Protein AF-0000000080631690 (afdb_homodimer)

Structure (mmCIF, N/CA/C/O backbone):
data_AF-0000000080631690-model_v1
#
loop_
_entity.id
_entity.type
_entity.pdbx_description
1 polymer 'Phage protein'
#
loop_
_atom_site.group_PDB
_atom_site.id
_atom_site.type_symbol
_atom_site.label_atom_id
_atom_site.label_alt_id
_atom_site.label_comp_id
_atom_site.label_asym_id
_atom_site.label_entity_id
_atom_site.label_seq_id
_atom_site.pdbx_PDB_ins_code
_atom_site.Cartn_x
_atom_site.Cartn_y
_atom_site.Cartn_z
_atom_site.occupancy
_atom_site.B_iso_or_equiv
_atom_site.auth_seq_id
_atom_site.auth_comp_id
_atom_site.auth_asym_id
_atom_site.auth_atom_id
_atom_site.pdbx_PDB_model_num
ATOM 1 N N . MET A 1 1 ? -25.797 -16.453 -4.848 1 71.31 1 MET A N 1
ATOM 2 C CA . MET A 1 1 ? -24.359 -16.516 -4.621 1 71.31 1 MET A CA 1
ATOM 3 C C . MET A 1 1 ? -24.047 -16.812 -3.158 1 71.31 1 MET A C 1
ATOM 5 O O . MET A 1 1 ? -24.844 -16.5 -2.271 1 71.31 1 MET A O 1
ATOM 9 N N . GLY A 1 2 ? -23.312 -17.938 -2.793 1 89.31 2 GLY A N 1
ATOM 10 C CA . GLY A 1 2 ? -23.047 -18.328 -1.419 1 89.31 2 GLY A CA 1
ATOM 11 C C . GLY A 1 2 ? -22.156 -17.344 -0.681 1 89.31 2 GLY A C 1
ATOM 12 O O . GLY A 1 2 ? -21.609 -16.406 -1.284 1 89.31 2 GLY A O 1
ATOM 13 N N . LEU A 1 3 ? -22.266 -17.375 0.586 1 93.12 3 LEU A N 1
ATOM 14 C CA . LEU A 1 3 ? -21.516 -16.484 1.462 1 93.12 3 LEU A CA 1
ATOM 15 C C . LEU A 1 3 ? -20.047 -16.438 1.047 1 93.12 3 LEU A C 1
ATOM 17 O O . LEU A 1 3 ? -19.438 -15.367 1.029 1 93.12 3 LEU A O 1
ATOM 21 N N . LYS A 1 4 ? -19.578 -17.531 0.766 1 93.31 4 LYS A N 1
ATOM 22 C CA . LYS A 1 4 ? -18.188 -17.594 0.363 1 93.31 4 LYS A CA 1
ATOM 23 C C . LYS A 1 4 ? -17.938 -16.781 -0.899 1 93.31 4 LYS A C 1
ATOM 25 O O . LYS A 1 4 ? -16.938 -16.047 -0.982 1 93.31 4 LYS A O 1
ATOM 30 N N . GLU A 1 5 ? -18.766 -16.875 -1.895 1 93.94 5 GLU A N 1
ATOM 31 C CA . GLU A 1 5 ? -18.625 -16.109 -3.137 1 93.94 5 GLU A CA 1
ATOM 32 C C . GLU A 1 5 ? -18.781 -14.617 -2.887 1 93.94 5 GLU A C 1
ATOM 34 O O . GLU A 1 5 ? -18.109 -13.805 -3.535 1 93.94 5 GLU A O 1
ATOM 39 N N . ASP A 1 6 ? -19.578 -14.336 -2.029 1 95.81 6 ASP A N 1
ATOM 40 C CA . ASP A 1 6 ? -19.75 -12.93 -1.671 1 95.81 6 ASP A CA 1
ATOM 41 C C . ASP A 1 6 ? -18.484 -12.352 -1.059 1 95.81 6 ASP A C 1
ATOM 43 O O . ASP A 1 6 ? -18.062 -11.25 -1.408 1 95.81 6 ASP A O 1
ATOM 47 N N . LEU A 1 7 ? -17.891 -13.094 -0.174 1 96.12 7 LEU A N 1
ATOM 48 C CA . LEU A 1 7 ? -16.672 -12.648 0.489 1 96.12 7 LEU A CA 1
ATOM 49 C C . LEU A 1 7 ? -15.531 -12.508 -0.511 1 96.12 7 LEU A C 1
ATOM 51 O O . LEU A 1 7 ? -14.719 -11.586 -0.408 1 96.12 7 LEU A O 1
ATOM 55 N N . ARG A 1 8 ? -15.516 -13.305 -1.517 1 96.75 8 ARG A N 1
ATOM 56 C CA . ARG A 1 8 ? -14.438 -13.312 -2.5 1 96.75 8 ARG A CA 1
ATOM 57 C C . ARG A 1 8 ? -14.531 -12.109 -3.43 1 96.75 8 ARG A C 1
ATOM 59 O O . ARG A 1 8 ? -13.547 -11.734 -4.078 1 96.75 8 ARG A O 1
ATOM 66 N N . SER A 1 9 ? -15.688 -11.484 -3.465 1 96.44 9 SER A N 1
ATOM 67 C CA . SER A 1 9 ? -15.875 -10.344 -4.352 1 96.44 9 SER A CA 1
ATOM 68 C C . SER A 1 9 ? -15.445 -9.047 -3.684 1 96.44 9 SER A C 1
ATOM 70 O O . SER A 1 9 ? -15.328 -8.008 -4.344 1 96.44 9 SER A O 1
ATOM 72 N N . ILE A 1 10 ? -15.203 -9.07 -2.357 1 96.25 10 ILE A N 1
ATOM 73 C CA . ILE A 1 10 ? -14.969 -7.871 -1.566 1 96.25 10 ILE A CA 1
ATOM 74 C C . ILE A 1 10 ? -13.688 -7.18 -2.045 1 96.25 10 ILE A C 1
ATOM 76 O O . ILE A 1 10 ? -13.688 -5.973 -2.297 1 96.25 10 ILE A O 1
ATOM 80 N N . PRO A 1 11 ? -12.578 -7.898 -2.279 1 97.19 11 PRO A N 1
ATOM 81 C CA . PRO A 1 11 ? -11.375 -7.188 -2.713 1 97.19 11 PRO A CA 1
ATOM 82 C C . PRO A 1 11 ? -11.57 -6.461 -4.043 1 97.19 11 PRO A C 1
ATOM 84 O O . PRO A 1 11 ? -11.094 -5.332 -4.207 1 97.19 11 PRO A O 1
ATOM 87 N N . GLY A 1 12 ? -12.211 -7.07 -4.965 1 97.19 12 GLY A N 1
ATOM 88 C CA . GLY A 1 12 ? -12.477 -6.395 -6.223 1 97.19 12 GLY A CA 1
ATOM 89 C C . GLY A 1 12 ? -13.219 -5.078 -6.047 1 97.19 12 GLY A C 1
ATOM 90 O O . GLY A 1 12 ? -12.898 -4.09 -6.707 1 97.19 12 GLY A O 1
ATOM 91 N N . ARG A 1 13 ? -14.141 -5 -5.152 1 96.44 13 ARG A N 1
ATOM 92 C CA . ARG A 1 13 ? -14.906 -3.789 -4.891 1 96.44 13 ARG A CA 1
ATOM 93 C C . ARG A 1 13 ? -14.055 -2.738 -4.188 1 96.44 13 ARG A C 1
ATOM 95 O O . ARG A 1 13 ? -14.211 -1.54 -4.43 1 96.44 13 ARG A O 1
ATOM 102 N N . ILE A 1 14 ? -13.25 -3.244 -3.268 1 96.88 14 ILE A N 1
ATOM 103 C CA . ILE A 1 14 ? -12.328 -2.324 -2.615 1 96.88 14 ILE A CA 1
ATOM 104 C C . ILE A 1 14 ? -11.43 -1.666 -3.66 1 96.88 14 ILE A C 1
ATOM 106 O O . ILE A 1 14 ? -11.219 -0.451 -3.633 1 96.88 14 ILE A O 1
ATOM 110 N N . PHE A 1 15 ? -10.953 -2.412 -4.613 1 97.44 15 PHE A N 1
ATOM 111 C CA . PHE A 1 15 ? -10.078 -1.88 -5.645 1 97.44 15 PHE A CA 1
ATOM 112 C C . PHE A 1 15 ? -10.82 -0.901 -6.543 1 97.44 15 PHE A C 1
ATOM 114 O O . PHE A 1 15 ? -10.242 0.074 -7.027 1 97.44 15 PHE A O 1
ATOM 121 N N . ASP A 1 16 ? -12.117 -1.136 -6.785 1 96.62 16 ASP A N 1
ATOM 122 C CA . ASP A 1 16 ? -12.93 -0.167 -7.512 1 96.62 16 ASP A CA 1
ATOM 123 C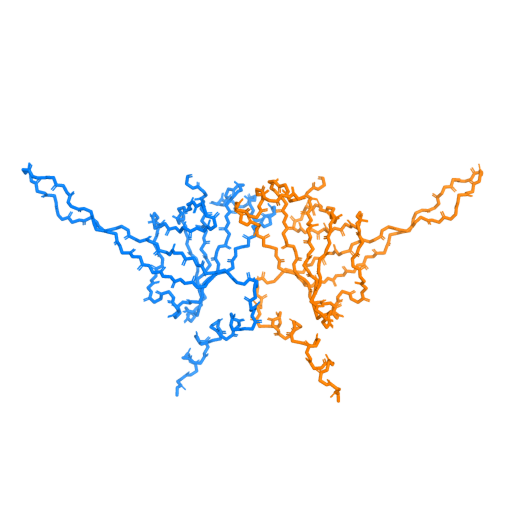 C . ASP A 1 16 ? -12.93 1.189 -6.809 1 96.62 16 ASP A C 1
ATOM 125 O O . ASP A 1 16 ? -12.961 2.232 -7.465 1 96.62 16 ASP A O 1
ATOM 129 N N . ALA A 1 17 ? -12.836 1.151 -5.543 1 94.94 17 ALA A N 1
ATOM 130 C CA . ALA A 1 17 ? -12.945 2.367 -4.738 1 94.94 17 ALA A CA 1
ATOM 131 C C . ALA A 1 17 ? -11.586 3.043 -4.582 1 94.94 17 ALA A C 1
ATOM 133 O O . ALA A 1 17 ? -11.508 4.254 -4.359 1 94.94 17 ALA A O 1
ATOM 134 N N . LEU A 1 18 ? -10.508 2.305 -4.672 1 93.75 18 LEU A N 1
ATOM 135 C CA . LEU A 1 18 ? -9.164 2.834 -4.453 1 93.75 18 LEU A CA 1
ATOM 136 C C . LEU A 1 18 ? -8.766 3.793 -5.57 1 93.75 18 LEU A C 1
ATOM 138 O O . LEU A 1 18 ? -7.918 4.66 -5.375 1 93.75 18 LEU A O 1
ATOM 142 N N . GLY A 1 19 ? -9.383 3.621 -6.691 1 88.25 19 GLY A N 1
ATOM 143 C CA . GLY A 1 19 ? -9.102 4.539 -7.785 1 88.25 19 GLY A CA 1
ATOM 144 C C . GLY A 1 19 ? -7.629 4.59 -8.156 1 88.25 19 GLY A C 1
ATOM 145 O O . GLY A 1 19 ? -7 3.553 -8.375 1 88.25 19 GLY A O 1
ATOM 146 N N . ASN A 1 20 ? -7.004 5.801 -8.07 1 87.44 20 ASN A N 1
ATOM 147 C CA . ASN A 1 20 ? -5.66 5.996 -8.609 1 87.44 20 ASN A CA 1
ATOM 148 C C . ASN A 1 20 ? -4.594 5.484 -7.645 1 87.44 20 ASN A C 1
ATOM 150 O O . ASN A 1 20 ? -3.4 5.523 -7.949 1 87.44 20 ASN A O 1
ATOM 154 N N . VAL A 1 21 ? -4.961 4.957 -6.523 1 92.5 21 VAL A N 1
ATOM 155 C CA . VAL A 1 21 ? -4.027 4.355 -5.578 1 92.5 21 VAL A CA 1
ATOM 156 C C . VAL A 1 21 ? -3.574 2.99 -6.094 1 92.5 21 VAL A C 1
ATOM 158 O O . VAL A 1 21 ? -2.406 2.621 -5.949 1 92.5 21 VAL A O 1
ATOM 161 N N . ALA A 1 22 ? -4.496 2.25 -6.668 1 96.62 22 ALA A N 1
ATOM 162 C CA . ALA A 1 22 ? -4.145 0.97 -7.273 1 96.62 22 ALA A CA 1
ATOM 163 C C . ALA A 1 22 ? -3.467 1.171 -8.625 1 96.62 22 ALA A C 1
ATOM 165 O O . ALA A 1 22 ? -3.822 2.082 -9.375 1 96.62 22 ALA A O 1
ATOM 166 N N . GLU A 1 23 ? -2.508 0.384 -8.93 1 97.56 23 GLU A N 1
ATOM 167 C CA . GLU A 1 23 ? -1.784 0.429 -10.195 1 97.56 23 GLU A CA 1
ATOM 168 C C . GLU A 1 23 ? -2.158 -0.751 -11.086 1 97.56 23 GLU A C 1
ATOM 170 O O . GLU A 1 23 ? -2.375 -1.861 -10.594 1 97.56 23 GLU A O 1
ATOM 175 N N . LYS A 1 24 ? -2.264 -0.483 -12.453 1 97.06 24 LYS A N 1
ATOM 176 C CA . LYS A 1 24 ? -2.334 -1.573 -13.422 1 97.06 24 LYS A CA 1
ATOM 177 C C . LYS A 1 24 ? -0.941 -2.088 -13.773 1 97.06 24 LYS A C 1
ATOM 179 O O . LYS A 1 24 ? -0.089 -1.324 -14.234 1 97.06 24 LYS A O 1
ATOM 184 N N . VAL A 1 25 ? -0.729 -3.443 -13.523 1 98.5 25 VAL A N 1
ATOM 185 C CA . VAL A 1 25 ? 0.597 -4.004 -13.766 1 98.5 25 VAL A CA 1
ATOM 186 C C . VAL A 1 25 ? 0.474 -5.301 -14.562 1 98.5 25 VAL A C 1
ATOM 188 O O . VAL A 1 25 ? -0.63 -5.816 -14.75 1 98.5 25 VAL A O 1
ATOM 191 N N . THR A 1 26 ? 1.583 -5.719 -15.055 1 98.75 26 THR A N 1
ATOM 192 C CA . THR A 1 26 ? 1.6 -6.977 -15.797 1 98.75 26 THR A CA 1
ATOM 193 C C . THR A 1 26 ? 2.184 -8.102 -14.938 1 98.75 26 THR A C 1
ATOM 195 O O . THR A 1 26 ? 3.311 -7.992 -14.453 1 98.75 26 THR A O 1
ATOM 198 N N . TYR A 1 27 ? 1.396 -9.094 -14.656 1 98.88 27 TYR A N 1
ATOM 199 C CA . TYR A 1 27 ? 1.844 -10.328 -14.016 1 98.88 27 TYR A CA 1
ATOM 200 C C . TYR A 1 27 ? 2.271 -11.359 -15.047 1 98.88 27 TYR A C 1
ATOM 202 O O . TYR A 1 27 ? 1.528 -11.648 -15.992 1 98.88 27 TYR A O 1
ATOM 210 N N . GLU A 1 28 ? 3.492 -11.961 -14.875 1 98.75 28 GLU A N 1
ATOM 211 C CA . GLU A 1 28 ? 4.043 -12.883 -15.867 1 98.75 28 GLU A CA 1
ATOM 212 C C . GLU A 1 28 ? 4.438 -14.211 -15.227 1 98.75 28 GLU A C 1
ATOM 214 O O . GLU A 1 28 ? 5.027 -14.227 -14.141 1 98.75 28 GLU A O 1
ATOM 219 N N . ARG A 1 29 ? 4.094 -15.352 -15.875 1 98.25 29 ARG A N 1
ATOM 220 C CA . ARG A 1 29 ? 4.52 -16.688 -15.484 1 98.25 29 ARG A CA 1
ATOM 221 C C . ARG A 1 29 ? 5.238 -17.391 -16.641 1 98.25 29 ARG A C 1
ATOM 223 O O . ARG A 1 29 ? 4.723 -17.453 -17.75 1 98.25 29 ARG A O 1
ATOM 230 N N . GLU A 1 30 ? 6.352 -17.828 -16.328 1 97.44 30 GLU A N 1
ATOM 231 C CA . GLU A 1 30 ? 7.09 -18.656 -17.266 1 97.44 30 GLU A CA 1
ATOM 232 C C . GLU A 1 30 ? 6.809 -20.141 -17.047 1 97.44 30 GLU A C 1
ATOM 234 O O . GLU A 1 30 ? 6.82 -20.609 -15.898 1 97.44 30 GLU A O 1
ATOM 239 N N . THR A 1 31 ? 6.52 -20.844 -18.109 1 96.5 31 THR A N 1
ATOM 240 C CA . THR A 1 31 ? 6.332 -22.297 -18.078 1 96.5 31 THR A CA 1
ATOM 241 C C . THR A 1 31 ? 7.316 -22.984 -19.016 1 96.5 31 THR A C 1
ATOM 243 O O . THR A 1 31 ? 7.449 -22.609 -20.172 1 96.5 31 THR A O 1
ATOM 246 N N . LYS A 1 32 ? 8.055 -23.938 -18.406 1 94.69 32 LYS A N 1
ATOM 247 C CA . LYS A 1 32 ? 9.047 -24.672 -19.172 1 94.69 32 LYS A CA 1
ATOM 248 C C . LYS A 1 32 ? 8.438 -25.953 -19.766 1 94.69 32 LYS A C 1
ATOM 250 O O . LYS A 1 32 ? 7.773 -26.703 -19.047 1 94.69 32 LYS A O 1
ATOM 255 N N . GLY A 1 33 ? 8.57 -26.078 -21 1 94.06 33 GLY A N 1
ATOM 256 C CA . GLY A 1 33 ? 8.172 -27.312 -21.672 1 94.06 33 GLY A CA 1
ATOM 257 C C . GLY A 1 33 ? 9.18 -28.438 -21.5 1 94.06 33 GLY A C 1
ATOM 258 O O . GLY A 1 33 ? 10.18 -28.281 -20.797 1 94.06 33 GLY A O 1
ATOM 259 N N . PRO A 1 34 ? 8.82 -29.531 -22.094 1 93.5 34 PRO A N 1
ATOM 260 C CA . PRO A 1 34 ? 9.75 -30.656 -22 1 93.5 34 PRO A CA 1
ATOM 261 C C . PRO A 1 34 ? 11.086 -30.391 -22.672 1 93.5 34 PRO A C 1
ATOM 263 O O . PRO A 1 34 ? 11.156 -29.594 -23.609 1 93.5 34 PRO A O 1
ATOM 266 N N . VAL A 1 35 ? 12.109 -30.969 -22.156 1 92.25 35 VAL A N 1
ATOM 267 C CA . VAL A 1 35 ? 13.445 -30.828 -22.719 1 92.25 35 VAL A CA 1
ATOM 268 C C . VAL A 1 35 ? 13.57 -31.688 -23.969 1 92.25 35 VAL A C 1
ATOM 270 O O . VAL A 1 35 ? 13.281 -32.875 -23.938 1 92.25 35 VAL A O 1
ATOM 273 N N . ASP A 1 36 ? 13.859 -31.016 -25.172 1 92.25 36 ASP A N 1
ATOM 274 C CA . ASP A 1 36 ? 14.219 -31.719 -26.406 1 92.25 36 ASP A CA 1
ATOM 275 C C . ASP A 1 36 ? 15.734 -31.859 -26.531 1 92.25 36 ASP A C 1
ATOM 277 O O . ASP A 1 36 ? 16.453 -30.859 -26.516 1 92.25 36 ASP A O 1
ATOM 281 N N . PRO A 1 37 ? 16.219 -33 -26.625 1 91.94 37 PRO A N 1
ATOM 282 C CA . PRO A 1 37 ? 17.672 -33.188 -26.641 1 91.94 37 PRO A CA 1
ATOM 283 C C . PRO A 1 37 ? 18.344 -32.5 -27.828 1 91.94 37 PRO A C 1
ATOM 285 O O . PRO A 1 37 ? 19.547 -32.25 -27.797 1 91.94 37 PRO A O 1
ATOM 288 N N . VAL A 1 38 ? 17.609 -32.188 -28.906 1 92.19 38 VAL A N 1
ATOM 289 C CA . VAL A 1 38 ? 18.156 -31.562 -30.109 1 92.19 38 VAL A CA 1
ATOM 290 C C . VAL A 1 38 ? 17.953 -30.047 -30.047 1 92.19 38 VAL A C 1
ATOM 292 O O . VAL A 1 38 ? 18.906 -29.281 -30.219 1 92.19 38 VAL A O 1
ATOM 295 N N . THR A 1 39 ? 16.734 -29.469 -29.75 1 91.5 39 THR A N 1
ATOM 296 C CA . THR A 1 39 ? 16.375 -28.062 -29.891 1 91.5 39 THR A CA 1
ATOM 297 C C . THR A 1 39 ? 16.422 -27.359 -28.547 1 91.5 39 THR A C 1
ATOM 299 O O . THR A 1 39 ? 16.375 -26.125 -28.484 1 91.5 39 THR A O 1
ATOM 302 N N . GLY A 1 40 ? 16.578 -28.141 -27.469 1 91.62 40 GLY A N 1
ATOM 303 C CA . GLY A 1 40 ? 16.562 -27.562 -26.141 1 91.62 40 GLY A CA 1
ATOM 304 C C . GLY A 1 40 ? 15.18 -27.484 -25.531 1 91.62 40 GLY A C 1
ATOM 305 O O . GLY A 1 40 ? 14.32 -28.312 -25.812 1 91.62 40 GLY A O 1
ATOM 306 N N . GLN A 1 41 ? 15.047 -26.625 -24.516 1 92.69 41 GLN A N 1
ATOM 307 C CA . GLN A 1 41 ? 13.797 -26.484 -23.766 1 92.69 41 GLN A CA 1
ATOM 308 C C . GLN A 1 41 ? 13.031 -25.234 -24.203 1 92.69 41 GLN A C 1
ATOM 310 O O . GLN A 1 41 ? 13.609 -24.156 -24.312 1 92.69 41 GLN A O 1
ATOM 315 N N . THR A 1 42 ? 11.828 -25.438 -24.562 1 93.25 42 THR A N 1
ATOM 316 C CA . THR A 1 42 ? 10.977 -24.312 -24.906 1 93.25 42 THR A CA 1
ATOM 317 C C . THR A 1 42 ? 10.43 -23.641 -23.641 1 93.25 42 THR A C 1
ATOM 319 O O . THR A 1 42 ? 10.094 -24.328 -22.672 1 93.25 42 THR A O 1
ATOM 322 N N . VAL A 1 43 ? 10.5 -22.328 -23.562 1 94.06 43 VAL A N 1
ATOM 323 C CA . VAL A 1 43 ? 9.914 -21.562 -22.469 1 94.06 43 VAL A CA 1
ATOM 324 C C . VAL A 1 43 ? 8.766 -20.703 -23 1 94.06 43 VAL A C 1
ATOM 326 O O . VAL A 1 43 ? 8.93 -19.984 -23.984 1 94.06 43 VAL A O 1
ATOM 329 N N . THR A 1 44 ? 7.609 -20.891 -22.438 1 96.12 44 THR A N 1
ATOM 330 C CA . THR A 1 44 ? 6.465 -20.047 -22.75 1 96.12 44 THR A CA 1
ATOM 331 C C . THR A 1 44 ? 6.184 -19.047 -21.625 1 96.12 44 THR A C 1
ATOM 333 O O . THR A 1 44 ? 6.254 -19.406 -20.453 1 96.12 44 THR A O 1
ATOM 336 N N . VAL A 1 45 ? 5.914 -17.781 -21.938 1 96.56 45 VAL A N 1
ATOM 337 C CA . VAL A 1 45 ? 5.57 -16.75 -20.969 1 96.56 45 VAL A CA 1
ATOM 338 C C . VAL A 1 45 ? 4.098 -16.375 -21.109 1 96.56 45 VAL A C 1
ATOM 340 O O . VAL A 1 45 ? 3.646 -16 -22.188 1 96.56 45 VAL A O 1
ATOM 343 N N . THR A 1 46 ? 3.344 -16.656 -20.078 1 97 46 THR A N 1
ATOM 344 C CA . THR A 1 46 ? 1.973 -16.156 -20.016 1 97 46 THR A CA 1
ATOM 345 C C . THR A 1 46 ? 1.902 -14.859 -19.219 1 97 46 THR A C 1
ATOM 347 O O . THR A 1 46 ? 2.559 -14.727 -18.172 1 97 46 THR A O 1
ATOM 350 N N . SER A 1 47 ? 1.192 -13.836 -19.75 1 97.81 47 SER A N 1
ATOM 351 C CA . SER A 1 47 ? 1.087 -12.531 -19.094 1 97.81 47 SER A CA 1
ATOM 352 C C . SER A 1 47 ? -0.369 -12.156 -18.859 1 97.81 47 SER A C 1
ATOM 354 O O . SER A 1 47 ? -1.262 -12.594 -19.578 1 97.81 47 SER A O 1
ATOM 356 N N . LYS A 1 48 ? -0.569 -11.461 -17.781 1 98 48 LYS A N 1
ATOM 357 C CA . LYS A 1 48 ? -1.885 -10.945 -17.422 1 98 48 LYS A CA 1
ATOM 358 C C . LYS A 1 48 ? -1.774 -9.562 -16.781 1 98 48 LYS A C 1
ATOM 360 O O . LYS A 1 48 ? -0.929 -9.336 -15.906 1 98 48 LYS A O 1
ATOM 365 N N . GLN A 1 49 ? -2.65 -8.586 -17.281 1 98.5 49 GLN A N 1
ATOM 366 C CA . GLN A 1 49 ? -2.76 -7.301 -16.594 1 98.5 49 GLN A CA 1
ATOM 367 C C . GLN A 1 49 ? -3.668 -7.398 -15.375 1 98.5 49 GLN A C 1
ATOM 369 O O . GLN A 1 49 ? -4.754 -7.98 -15.445 1 98.5 49 GLN A O 1
ATOM 374 N N . VAL A 1 50 ? -3.283 -6.906 -14.258 1 98.44 50 VAL A N 1
ATOM 375 C CA . VAL A 1 50 ? -4.055 -6.957 -13.023 1 98.44 50 VAL A CA 1
ATOM 376 C C . VAL A 1 50 ? -3.871 -5.656 -12.242 1 98.44 50 VAL A C 1
ATOM 378 O O . VAL A 1 50 ? -2.834 -4.996 -12.359 1 98.44 50 VAL A O 1
ATOM 381 N N . ARG A 1 51 ? -4.875 -5.184 -11.5 1 98.62 51 ARG A N 1
ATOM 382 C CA . ARG A 1 51 ? -4.711 -4.09 -10.547 1 98.62 51 ARG A CA 1
ATOM 383 C C . ARG A 1 51 ? -4.051 -4.578 -9.258 1 98.62 51 ARG A C 1
ATOM 385 O O . ARG A 1 51 ? -4.348 -5.676 -8.781 1 98.62 51 ARG A O 1
ATOM 392 N N . ALA A 1 52 ? -3.172 -3.785 -8.703 1 98.69 52 ALA A N 1
ATOM 393 C CA . ALA A 1 52 ? -2.465 -4.121 -7.469 1 98.69 52 ALA A CA 1
ATOM 394 C C . ALA A 1 52 ? -2.113 -2.867 -6.68 1 98.69 52 ALA A C 1
ATOM 396 O O . ALA A 1 52 ? -2 -1.778 -7.25 1 98.69 52 ALA A O 1
ATOM 397 N N . VAL A 1 53 ? -2.021 -2.98 -5.398 1 98.38 53 VAL A N 1
ATOM 398 C CA . VAL A 1 53 ? -1.351 -1.983 -4.57 1 98.38 53 VAL A CA 1
ATOM 399 C C . VAL A 1 53 ? -0.021 -2.541 -4.066 1 98.38 53 VAL A C 1
ATOM 401 O O . VAL A 1 53 ? 0.109 -3.748 -3.844 1 98.38 53 VAL A O 1
ATOM 404 N N . PHE A 1 54 ? 0.943 -1.68 -3.99 1 98.5 54 PHE A N 1
ATOM 405 C CA . PHE A 1 54 ? 2.291 -2.061 -3.584 1 98.5 54 PHE A CA 1
ATOM 406 C C . PHE A 1 54 ? 2.658 -1.412 -2.256 1 98.5 54 PHE A C 1
ATOM 408 O O . PHE A 1 54 ? 2.953 -0.216 -2.203 1 98.5 54 PHE A O 1
ATOM 415 N N . LEU A 1 55 ? 2.67 -2.242 -1.201 1 98.31 55 LEU A N 1
ATOM 416 C CA . LEU A 1 55 ? 2.861 -1.778 0.168 1 98.31 55 LEU A CA 1
ATOM 417 C C . LEU A 1 55 ? 4.289 -2.047 0.639 1 98.31 55 LEU A C 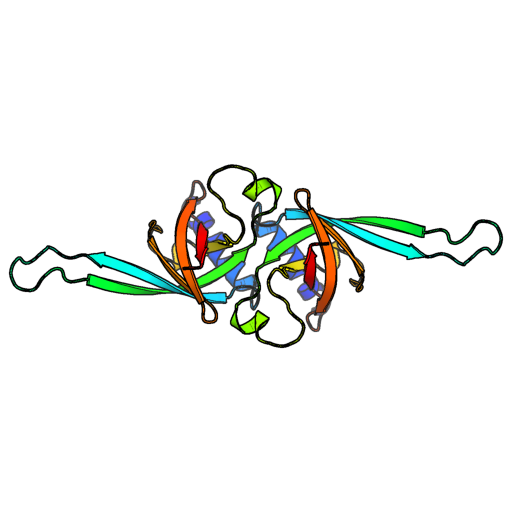1
ATOM 419 O O . LEU A 1 55 ? 4.91 -3.027 0.223 1 98.31 55 LEU A O 1
ATOM 423 N N . THR A 1 56 ? 4.758 -1.205 1.505 1 97.19 56 THR A N 1
ATOM 424 C CA . THR A 1 56 ? 6.023 -1.511 2.168 1 97.19 56 THR A CA 1
ATOM 425 C C . THR A 1 56 ? 5.793 -2.41 3.379 1 97.19 56 THR A C 1
ATOM 427 O O . THR A 1 56 ? 4.75 -2.332 4.027 1 97.19 56 THR A O 1
ATOM 430 N N . PHE A 1 57 ? 6.707 -3.256 3.672 1 95.25 57 PHE A N 1
ATOM 431 C CA . PHE A 1 57 ? 6.75 -3.924 4.969 1 95.25 57 PHE A CA 1
ATOM 432 C C . PHE A 1 57 ? 7.301 -2.99 6.039 1 95.25 57 PHE A C 1
ATOM 434 O O . PHE A 1 57 ? 8.242 -2.23 5.785 1 95.25 57 PHE A O 1
ATOM 441 N N . SER A 1 58 ? 6.695 -3.1 7.195 1 92.06 58 SER A N 1
ATOM 442 C CA . SER A 1 58 ? 7.246 -2.322 8.305 1 92.06 58 SER A CA 1
ATOM 443 C C . SER A 1 58 ? 8.617 -2.84 8.711 1 92.06 58 SER A C 1
ATOM 445 O O . SER A 1 58 ? 8.977 -3.982 8.406 1 92.06 58 SER A O 1
ATOM 447 N N . GLU A 1 59 ? 9.312 -2.016 9.383 1 90.19 59 GLU A N 1
ATOM 448 C CA . GLU A 1 59 ? 10.617 -2.447 9.859 1 90.19 59 GLU A CA 1
ATOM 449 C C . GLU A 1 59 ? 10.5 -3.678 10.758 1 90.19 59 GLU A C 1
ATOM 451 O O . GLU A 1 59 ? 11.352 -4.57 10.719 1 90.19 59 GLU A O 1
ATOM 456 N N . GLN A 1 60 ? 9.539 -3.705 11.562 1 88.94 60 GLN A N 1
ATOM 457 C CA . GLN A 1 60 ? 9.305 -4.836 12.453 1 88.94 60 GLN A CA 1
ATOM 458 C C . GLN A 1 60 ? 9.078 -6.121 11.664 1 88.94 60 GLN A C 1
ATOM 460 O O . GLN A 1 60 ? 9.562 -7.188 12.055 1 88.94 60 GLN A O 1
ATOM 465 N N . ARG A 1 61 ? 8.32 -5.977 10.57 1 87.44 61 ARG A N 1
ATOM 466 C CA . ARG A 1 61 ? 8.055 -7.145 9.742 1 87.44 61 ARG A CA 1
ATOM 467 C C . ARG A 1 61 ? 9.312 -7.59 9 1 87.44 61 ARG A C 1
ATOM 469 O O . ARG A 1 61 ? 9.523 -8.789 8.781 1 87.44 61 ARG A O 1
ATOM 476 N N . VAL A 1 62 ? 10.117 -6.656 8.516 1 89.38 62 VAL A N 1
ATOM 477 C CA . VAL A 1 62 ? 11.352 -6.969 7.812 1 89.38 62 VAL A CA 1
ATOM 478 C C . VAL A 1 62 ? 12.312 -7.707 8.742 1 89.38 62 VAL A C 1
ATOM 480 O O . VAL A 1 62 ? 13.07 -8.57 8.305 1 89.38 62 VAL A O 1
ATOM 483 N N . ALA A 1 63 ? 12.227 -7.41 10.023 1 83.69 63 ALA A N 1
ATOM 484 C CA . ALA A 1 63 ? 13.133 -8 11.008 1 83.69 63 ALA A CA 1
ATOM 485 C C . ALA A 1 63 ? 12.797 -9.477 11.242 1 83.69 63 ALA A C 1
ATOM 487 O O . ALA A 1 63 ? 13.617 -10.227 11.773 1 83.69 63 ALA A O 1
ATOM 488 N N . VAL A 1 64 ? 11.633 -9.719 10.734 1 71.12 64 VAL A N 1
ATOM 489 C CA . VAL A 1 64 ? 11.172 -11.07 11.062 1 71.12 64 VAL A CA 1
ATOM 490 C C . VAL A 1 64 ? 11.242 -11.953 9.82 1 71.12 64 VAL A C 1
ATOM 492 O O . VAL A 1 64 ? 10.656 -11.625 8.781 1 71.12 64 VAL A O 1
ATOM 495 N N . GLY A 1 65 ? 12.383 -12.883 9.797 1 74.94 65 GLY A N 1
ATOM 496 C CA . GLY A 1 65 ? 12.219 -14.047 8.938 1 74.94 65 GLY A CA 1
ATOM 497 C C . GLY A 1 65 ? 12.773 -13.844 7.543 1 74.94 65 GLY A C 1
ATOM 498 O O . GLY A 1 65 ? 13.906 -13.398 7.379 1 74.94 65 GLY A O 1
ATOM 499 N N . ASP A 1 66 ? 11.68 -14.109 6.391 1 89.88 66 ASP A N 1
ATOM 500 C CA . ASP A 1 66 ? 12.039 -14.289 4.984 1 89.88 66 ASP A CA 1
ATOM 501 C C . ASP A 1 66 ? 11.758 -13.023 4.18 1 89.88 66 ASP A C 1
ATOM 503 O O . ASP A 1 66 ? 11.742 -13.055 2.949 1 89.88 66 ASP A O 1
ATOM 507 N N . ILE A 1 67 ? 11.453 -11.93 4.844 1 94.94 67 ILE A N 1
ATOM 508 C CA . ILE A 1 67 ? 11.289 -10.633 4.191 1 94.94 67 ILE A CA 1
ATOM 509 C C . ILE A 1 67 ? 12.602 -9.844 4.262 1 94.94 67 ILE A C 1
ATOM 511 O O . ILE A 1 67 ? 13.211 -9.742 5.332 1 94.94 67 ILE A O 1
ATOM 515 N N . LYS A 1 68 ? 13.086 -9.367 3.158 1 93.31 68 LYS A N 1
ATOM 516 C CA . LYS A 1 68 ? 14.32 -8.578 3.09 1 93.31 68 LYS A CA 1
ATOM 517 C C . LYS A 1 68 ? 14.023 -7.102 2.859 1 93.31 68 LYS A C 1
ATOM 519 O O . LYS A 1 68 ? 12.977 -6.754 2.303 1 93.31 68 LYS A O 1
ATOM 524 N N . ALA A 1 69 ? 14.984 -6.25 3.309 1 91.19 69 ALA A N 1
ATOM 525 C CA . ALA A 1 69 ? 14.867 -4.824 3.01 1 91.19 69 ALA A CA 1
ATOM 526 C C . ALA A 1 69 ? 14.664 -4.594 1.514 1 91.19 69 ALA A C 1
ATOM 528 O O . ALA A 1 69 ? 15.414 -5.125 0.692 1 91.19 69 ALA A O 1
ATOM 529 N N . GLY A 1 70 ? 13.742 -3.873 1.112 1 93 70 GLY A N 1
ATOM 530 C CA . GLY A 1 70 ? 13.469 -3.576 -0.284 1 93 70 GLY A CA 1
ATOM 531 C C . GLY A 1 70 ? 12.352 -4.426 -0.866 1 93 70 GLY A C 1
ATOM 532 O O . GLY A 1 70 ? 11.82 -4.117 -1.938 1 93 70 GLY A O 1
ATOM 533 N N . ASP A 1 71 ? 12.016 -5.605 -0.152 1 96.88 71 ASP A N 1
ATOM 534 C CA . ASP A 1 71 ? 10.852 -6.367 -0.588 1 96.88 71 ASP A CA 1
ATOM 535 C C . ASP A 1 71 ? 9.586 -5.523 -0.508 1 96.88 71 ASP A C 1
ATOM 537 O O . ASP A 1 71 ? 9.469 -4.645 0.349 1 96.88 71 ASP A O 1
ATOM 541 N N . ILE A 1 72 ? 8.703 -5.828 -1.436 1 97.5 72 ILE A N 1
ATOM 542 C CA . ILE A 1 72 ? 7.426 -5.125 -1.528 1 97.5 72 ILE A CA 1
ATOM 543 C C . ILE A 1 72 ? 6.281 -6.121 -1.363 1 97.5 72 ILE A C 1
ATOM 545 O O . ILE A 1 72 ? 6.355 -7.25 -1.851 1 97.5 72 ILE A O 1
ATOM 549 N N . ARG A 1 73 ? 5.273 -5.734 -0.603 1 97.94 73 ARG A N 1
ATOM 550 C CA . ARG A 1 73 ? 4.035 -6.508 -0.515 1 97.94 73 ARG A CA 1
ATOM 551 C C . ARG A 1 73 ? 3.031 -6.051 -1.566 1 97.94 73 ARG A C 1
ATOM 553 O O . ARG A 1 73 ? 2.455 -4.965 -1.452 1 97.94 73 ARG A O 1
ATOM 560 N N . MET A 1 74 ? 2.883 -6.84 -2.539 1 98.69 74 MET A N 1
ATOM 561 C CA . MET A 1 74 ? 1.88 -6.617 -3.576 1 98.69 74 MET A CA 1
ATOM 562 C C . MET A 1 74 ? 0.558 -7.281 -3.205 1 98.69 74 MET A C 1
ATOM 564 O O . MET A 1 74 ? 0.517 -8.484 -2.93 1 98.69 74 MET A O 1
ATOM 568 N N . VAL A 1 75 ? -0.5 -6.543 -3.174 1 98.69 75 VAL A N 1
ATOM 569 C CA . VAL A 1 75 ? -1.818 -7.086 -2.867 1 98.69 75 VAL A CA 1
ATOM 570 C C . VAL A 1 75 ? -2.693 -7.055 -4.117 1 98.69 75 VAL A C 1
ATOM 572 O O . VAL A 1 75 ? -2.789 -6.023 -4.789 1 98.69 75 VAL A O 1
ATOM 575 N N . VAL A 1 76 ? -3.318 -8.156 -4.465 1 98.69 76 VAL A N 1
ATOM 576 C CA . VAL A 1 76 ? -4.137 -8.297 -5.664 1 98.69 76 VAL A CA 1
ATOM 577 C C . VAL A 1 76 ? -5.43 -9.031 -5.328 1 98.69 76 VAL A C 1
ATOM 579 O O . VAL A 1 76 ? -5.422 -9.984 -4.539 1 98.69 76 VAL A O 1
ATOM 582 N N . PRO A 1 77 ? -6.594 -8.562 -5.902 1 98.31 77 PRO A N 1
ATOM 583 C CA . PRO A 1 77 ? -7.777 -9.422 -5.805 1 98.31 77 PRO A CA 1
ATOM 584 C C . PRO A 1 77 ? -7.582 -10.773 -6.484 1 98.31 77 PRO A C 1
ATOM 586 O O . PRO A 1 77 ? -7.223 -10.828 -7.664 1 98.31 77 PRO A O 1
ATOM 589 N N . ALA A 1 78 ? -7.871 -11.836 -5.719 1 98.5 78 ALA A N 1
ATOM 590 C CA . ALA A 1 78 ? -7.629 -13.18 -6.238 1 98.5 78 ALA A CA 1
ATOM 591 C C . ALA A 1 78 ? -8.453 -13.438 -7.496 1 98.5 78 ALA A C 1
ATOM 593 O O . ALA A 1 78 ? -7.969 -14.047 -8.453 1 98.5 78 ALA A O 1
ATOM 594 N N . GLY A 1 79 ? -9.688 -12.93 -7.492 1 97.44 79 GLY A N 1
ATOM 595 C CA . GLY A 1 79 ? -10.555 -13.109 -8.641 1 97.44 79 GLY A CA 1
ATOM 596 C C . GLY A 1 79 ? -10.039 -12.43 -9.898 1 97.44 79 GLY A C 1
ATOM 597 O O . GLY A 1 79 ? -10.305 -12.891 -11.016 1 97.44 79 GLY A O 1
ATOM 598 N N . GLU A 1 80 ? -9.367 -11.344 -9.789 1 97.81 80 GLU A N 1
ATOM 599 C CA . GLU A 1 80 ? -8.812 -10.633 -10.93 1 97.81 80 GLU A CA 1
ATOM 600 C C . GLU A 1 80 ? -7.578 -11.352 -11.477 1 97.81 80 GLU A C 1
ATOM 602 O O . GLU A 1 80 ? -7.402 -11.453 -12.695 1 97.81 80 GLU A O 1
ATOM 607 N N . LEU A 1 81 ? -6.715 -11.805 -10.609 1 98.31 81 LEU A N 1
ATOM 608 C CA . LEU A 1 81 ? -5.547 -12.555 -11.07 1 98.31 81 LEU A CA 1
ATOM 609 C C . LEU A 1 81 ? -5.961 -13.875 -11.703 1 98.31 81 LEU A C 1
ATOM 611 O O . LEU A 1 81 ? -5.457 -14.25 -12.758 1 98.31 81 LEU A O 1
ATOM 615 N N . GLY A 1 82 ? -6.871 -14.648 -11.023 1 97.75 82 GLY A N 1
ATOM 616 C CA . GLY A 1 82 ? -7.5 -15.812 -11.625 1 97.75 82 GLY A CA 1
ATOM 617 C C . GLY A 1 82 ? -6.676 -17.078 -11.469 1 97.75 82 GLY A C 1
ATOM 618 O O . GLY A 1 82 ? -7.078 -18.141 -11.945 1 97.75 82 GLY A O 1
ATOM 619 N N . PHE A 1 83 ? -5.531 -17.078 -10.945 1 97.69 83 PHE A N 1
ATOM 620 C CA . PHE A 1 83 ? -4.699 -18.219 -10.609 1 97.69 83 PHE A CA 1
ATOM 621 C C . PHE A 1 83 ? -3.828 -17.922 -9.391 1 97.69 83 PHE A C 1
ATOM 623 O O . PHE A 1 83 ? -3.637 -16.766 -9.031 1 97.69 83 PHE A O 1
ATOM 630 N N . GLN A 1 84 ? -3.303 -19 -8.68 1 98.25 84 GLN A N 1
ATOM 631 C CA . GLN A 1 84 ? -2.439 -18.797 -7.516 1 98.25 84 GLN A CA 1
ATOM 632 C C . GLN A 1 84 ? -1.05 -18.328 -7.938 1 98.25 84 GLN A C 1
ATOM 634 O O . GLN A 1 84 ? -0.464 -18.875 -8.875 1 98.25 84 GLN A O 1
ATOM 639 N N . PRO A 1 85 ? -0.51 -17.328 -7.273 1 98.81 85 PRO A N 1
ATOM 640 C CA . PRO A 1 85 ? 0.882 -16.953 -7.531 1 98.81 85 PRO A CA 1
ATOM 641 C C . PRO A 1 85 ? 1.856 -18.094 -7.289 1 98.81 85 PRO A C 1
ATOM 643 O O . PRO A 1 85 ? 1.534 -19.047 -6.562 1 98.81 85 PRO A O 1
ATOM 646 N N . GLN A 1 86 ? 2.971 -18.047 -7.953 1 98.44 86 GLN A N 1
ATOM 647 C CA . GLN A 1 86 ? 4.055 -19.016 -7.742 1 98.44 86 GLN A CA 1
ATOM 648 C C . GLN A 1 86 ? 5.391 -18.297 -7.566 1 98.44 86 GLN A C 1
ATOM 650 O O . GLN A 1 86 ? 5.664 -17.297 -8.242 1 98.44 86 GLN A O 1
ATOM 655 N N . ALA A 1 87 ? 6.191 -18.891 -6.68 1 98.19 87 ALA A N 1
ATOM 656 C CA . ALA A 1 87 ? 7.555 -18.391 -6.602 1 98.19 87 ALA A CA 1
ATOM 657 C C . ALA A 1 87 ? 8.211 -18.359 -7.98 1 98.19 87 ALA A C 1
ATOM 659 O O . ALA A 1 87 ? 8.023 -19.281 -8.781 1 98.19 87 ALA A O 1
ATOM 660 N N . GLN A 1 88 ? 8.867 -17.281 -8.273 1 98.25 88 GLN A N 1
ATOM 661 C CA . GLN A 1 88 ? 9.648 -17.078 -9.492 1 98.25 88 GLN A CA 1
ATOM 662 C C . GLN A 1 88 ? 8.766 -16.531 -10.617 1 98.25 88 GLN A C 1
ATOM 664 O O . GLN A 1 88 ? 9.266 -16.219 -11.703 1 98.25 88 GLN A O 1
ATOM 669 N N . ASP A 1 89 ? 7.41 -16.375 -10.367 1 98.69 89 ASP A N 1
ATOM 670 C CA . ASP A 1 89 ? 6.672 -15.492 -11.266 1 98.69 89 ASP A CA 1
ATOM 671 C C . ASP A 1 89 ? 7.289 -14.094 -11.297 1 98.69 89 ASP A C 1
ATOM 673 O O . ASP A 1 89 ? 8.125 -13.766 -10.453 1 98.69 89 ASP A O 1
ATOM 677 N N . ASN A 1 90 ? 6.867 -13.289 -12.297 1 98.69 90 ASN A N 1
ATOM 678 C CA . ASN A 1 90 ? 7.391 -11.938 -12.414 1 98.69 90 ASN A CA 1
ATOM 679 C C . ASN A 1 90 ? 6.266 -10.906 -12.492 1 98.69 90 ASN A C 1
ATOM 681 O O . ASN A 1 90 ? 5.184 -11.203 -13 1 98.69 90 ASN A O 1
ATOM 685 N N . VAL A 1 91 ? 6.547 -9.719 -11.945 1 98.81 91 VAL A N 1
ATOM 686 C CA . VAL A 1 91 ? 5.656 -8.57 -12.047 1 98.81 91 VAL A CA 1
ATOM 687 C C . VAL A 1 91 ? 6.395 -7.398 -12.688 1 98.81 91 VAL A C 1
ATOM 689 O O . VAL A 1 91 ? 7.469 -7.004 -12.227 1 98.81 91 VAL A O 1
ATOM 692 N N . VAL A 1 92 ? 5.852 -6.879 -13.742 1 98.25 92 VAL A N 1
ATOM 693 C CA . VAL A 1 92 ? 6.379 -5.684 -14.383 1 98.25 92 VAL A CA 1
ATOM 694 C C . VAL A 1 92 ? 5.562 -4.465 -13.961 1 98.25 92 VAL A C 1
ATOM 696 O O . VAL A 1 92 ? 4.359 -4.395 -14.227 1 98.25 92 VAL A O 1
ATOM 699 N N . ARG A 1 93 ? 6.16 -3.516 -13.211 1 97.31 93 ARG A N 1
ATOM 700 C CA . ARG A 1 93 ? 5.551 -2.322 -12.633 1 97.31 93 ARG A CA 1
ATOM 701 C C . ARG A 1 93 ? 6.355 -1.074 -12.977 1 97.31 93 ARG A C 1
ATOM 703 O O . ARG A 1 93 ? 7.504 -0.927 -12.547 1 97.31 93 ARG A O 1
ATOM 710 N N . GLY A 1 94 ? 5.746 0.034 -13.617 1 89.06 94 GLY A N 1
ATOM 711 C CA . GLY A 1 94 ? 6.352 1.349 -13.742 1 89.06 94 GLY A CA 1
ATOM 712 C C . GLY A 1 94 ? 7.801 1.297 -14.188 1 89.06 94 GLY A C 1
ATOM 713 O O . GLY A 1 94 ? 8.664 1.947 -13.594 1 89.06 94 GLY A O 1
ATOM 714 N N . GLY A 1 95 ? 8.188 0.337 -15.016 1 85.25 95 GLY A N 1
ATOM 715 C CA . GLY A 1 95 ? 9.531 0.264 -15.57 1 85.25 95 GLY A CA 1
ATOM 716 C C . GLY A 1 95 ? 10.422 -0.724 -14.844 1 85.25 95 GLY A C 1
ATOM 717 O O . GLY A 1 95 ? 11.594 -0.896 -15.203 1 85.25 95 GLY A O 1
ATOM 718 N N . GLY A 1 96 ? 9.961 -1.206 -13.805 1 94.31 96 GLY A N 1
ATOM 719 C CA . GLY A 1 96 ? 10.719 -2.184 -13.047 1 94.31 96 GLY A CA 1
ATOM 720 C C . GLY A 1 96 ? 10.164 -3.59 -13.156 1 94.31 96 GLY A C 1
ATOM 721 O O . GLY A 1 96 ? 9.023 -3.781 -13.586 1 94.31 96 GLY A O 1
ATOM 722 N N . ARG A 1 97 ? 11.047 -4.492 -12.844 1 97.75 97 ARG A N 1
ATOM 723 C CA . ARG A 1 97 ? 10.672 -5.898 -12.789 1 97.75 97 ARG A CA 1
ATOM 724 C C . ARG A 1 97 ? 10.93 -6.48 -11.398 1 97.75 97 ARG A C 1
ATOM 726 O O . ARG A 1 97 ? 11.984 -6.234 -10.805 1 97.75 97 ARG A O 1
ATOM 733 N N . TYR A 1 98 ? 9.977 -7.266 -10.93 1 98.56 98 TYR A N 1
ATOM 734 C CA . TYR A 1 98 ? 10.031 -7.863 -9.602 1 98.56 98 TYR A CA 1
ATOM 735 C C . TYR A 1 98 ? 9.734 -9.352 -9.656 1 98.56 98 TYR A C 1
ATOM 737 O O . TYR A 1 98 ? 8.859 -9.789 -10.414 1 98.56 98 TYR A O 1
ATOM 745 N N . THR A 1 99 ? 10.445 -10.109 -8.859 1 98.69 99 THR A N 1
ATOM 746 C CA . THR A 1 99 ? 10.242 -11.547 -8.781 1 98.69 99 THR A CA 1
ATOM 747 C C . THR A 1 99 ? 9.398 -11.906 -7.559 1 98.69 99 THR A C 1
ATOM 749 O O . THR A 1 99 ? 9.602 -11.359 -6.477 1 98.69 99 THR A O 1
ATOM 752 N N . VAL A 1 100 ? 8.438 -12.773 -7.77 1 98.81 100 VAL A N 1
ATOM 753 C CA . VAL A 1 100 ? 7.621 -13.273 -6.668 1 98.81 100 VAL A CA 1
ATOM 754 C C . VAL A 1 100 ? 8.453 -14.195 -5.781 1 98.81 100 VAL A C 1
ATOM 756 O O . VAL A 1 100 ? 9.086 -15.133 -6.27 1 98.81 100 VAL A O 1
ATOM 759 N N . ILE A 1 101 ? 8.453 -13.906 -4.523 1 98.19 101 ILE A N 1
ATOM 760 C CA . ILE A 1 101 ? 9.195 -14.711 -3.553 1 98.19 101 ILE A CA 1
ATOM 761 C C . ILE A 1 101 ? 8.242 -15.68 -2.857 1 98.19 101 ILE A C 1
ATOM 763 O O . ILE A 1 101 ? 8.516 -16.875 -2.779 1 98.19 101 ILE A O 1
ATOM 767 N N . ALA A 1 102 ? 7.172 -15.234 -2.324 1 97.31 102 ALA A N 1
ATOM 768 C CA . ALA A 1 102 ? 6.164 -15.984 -1.582 1 97.31 102 ALA A CA 1
ATOM 769 C C . ALA A 1 102 ? 4.809 -15.281 -1.629 1 97.31 102 ALA A C 1
ATOM 771 O O . ALA A 1 102 ? 4.711 -14.141 -2.08 1 97.31 102 ALA A O 1
ATOM 772 N N . TYR A 1 103 ? 3.744 -15.961 -1.29 1 98.19 103 TYR A N 1
ATOM 773 C CA . TYR A 1 103 ? 2.439 -15.32 -1.167 1 98.19 103 TYR A CA 1
ATOM 774 C C . TYR A 1 103 ? 1.647 -15.922 -0.009 1 98.19 103 TYR A C 1
ATOM 776 O O . TYR A 1 103 ? 1.931 -17.031 0.436 1 98.19 103 TYR A O 1
ATOM 784 N N . GLU A 1 104 ? 0.81 -15.156 0.562 1 96.75 104 GLU A N 1
ATOM 785 C CA . GLU A 1 104 ? -0.203 -15.586 1.521 1 96.75 104 GLU A CA 1
ATOM 786 C C . GLU A 1 104 ? -1.605 -15.211 1.045 1 96.75 104 GLU A C 1
ATOM 788 O O . GLU A 1 104 ? -1.766 -14.352 0.183 1 96.75 104 GLU A O 1
ATOM 793 N N . THR A 1 105 ? -2.568 -16 1.502 1 97.75 105 THR A N 1
ATOM 794 C CA . THR A 1 105 ? -3.961 -15.703 1.187 1 97.75 105 THR A CA 1
ATOM 795 C C . THR A 1 105 ? -4.84 -15.859 2.422 1 97.75 105 THR A C 1
ATOM 797 O O . THR A 1 105 ? -4.387 -16.359 3.457 1 97.75 105 THR A O 1
ATOM 800 N N . ASP A 1 106 ? -6.012 -15.266 2.398 1 96.56 106 ASP A N 1
ATOM 801 C CA . ASP A 1 106 ? -7 -15.422 3.461 1 96.56 106 ASP A CA 1
ATOM 802 C C . ASP A 1 106 ? -7.766 -16.734 3.309 1 96.56 106 ASP A C 1
ATOM 804 O O . ASP A 1 106 ? -7.688 -17.391 2.268 1 96.56 106 ASP A O 1
ATOM 808 N N . PRO A 1 107 ? -8.445 -17.172 4.309 1 96.62 107 PRO A N 1
ATOM 809 C CA . PRO A 1 107 ? -9.094 -18.484 4.316 1 96.62 107 PRO A CA 1
ATOM 810 C C . PRO A 1 107 ? -10.062 -18.672 3.152 1 96.62 107 PRO A C 1
ATOM 812 O O . PRO A 1 107 ? -10.273 -19.797 2.693 1 96.62 107 PRO A O 1
ATOM 815 N N . VAL A 1 108 ? -10.664 -17.594 2.668 1 96.81 108 VAL A N 1
ATOM 816 C CA . VAL A 1 108 ? -11.648 -17.75 1.602 1 96.81 108 VAL A CA 1
ATOM 817 C C . VAL A 1 108 ? -11 -17.469 0.251 1 96.81 108 VAL A C 1
ATOM 819 O O . VAL A 1 108 ? -11.672 -17.484 -0.784 1 96.81 108 VAL A O 1
ATOM 822 N N . GLN A 1 109 ? -9.695 -17.109 0.223 1 97.44 109 GLN A N 1
ATOM 823 C CA . GLN A 1 109 ? -8.898 -16.844 -0.971 1 97.44 109 GLN A CA 1
ATOM 824 C C . GLN A 1 109 ? -9.469 -15.672 -1.756 1 97.44 109 GLN A C 1
ATOM 826 O O . GLN A 1 109 ? -9.617 -15.742 -2.977 1 97.44 109 GLN A O 1
ATOM 831 N N . ALA A 1 110 ? -9.805 -14.633 -1.018 1 97.62 110 ALA A N 1
ATOM 832 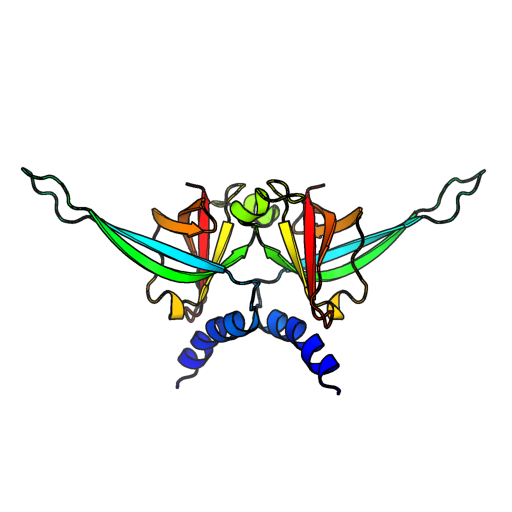C CA . ALA A 1 110 ? -10.367 -13.438 -1.637 1 97.62 110 ALA A CA 1
ATOM 833 C C . ALA A 1 110 ? -9.266 -12.562 -2.227 1 97.62 110 ALA A C 1
ATOM 835 O O . ALA A 1 110 ? -9.477 -11.883 -3.238 1 97.62 110 ALA A O 1
ATOM 836 N N . HIS A 1 111 ? -8.125 -12.484 -1.674 1 98.31 111 HIS A N 1
ATOM 837 C CA . HIS A 1 111 ? -6.996 -11.719 -2.184 1 98.31 111 HIS A CA 1
ATOM 838 C C . HIS A 1 111 ? -5.68 -12.453 -1.96 1 98.31 111 HIS A C 1
ATOM 840 O O . HIS A 1 111 ? -5.625 -13.406 -1.182 1 98.31 111 HIS A O 1
ATOM 846 N N . TYR A 1 112 ? -4.652 -12.094 -2.674 1 98.62 112 TYR A N 1
ATOM 847 C CA . TYR A 1 112 ? -3.289 -12.555 -2.438 1 98.62 112 TYR A CA 1
ATOM 848 C C . TYR A 1 112 ? -2.412 -11.414 -1.927 1 98.62 112 TYR A C 1
ATOM 850 O O . TYR A 1 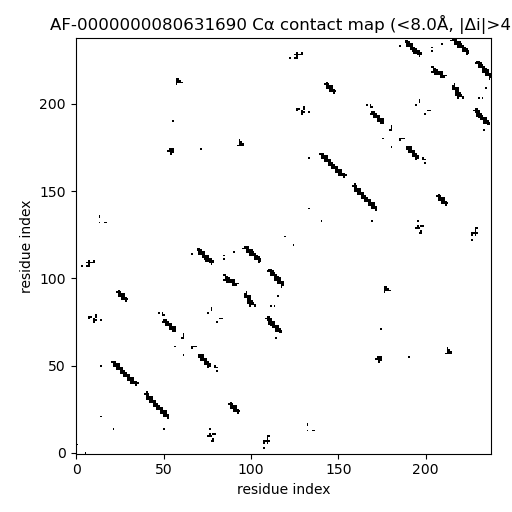112 ? -2.488 -10.289 -2.428 1 98.62 112 TYR A O 1
ATOM 858 N N . SER A 1 113 ? -1.689 -11.68 -0.847 1 97.94 113 SER A N 1
ATOM 859 C CA . SER A 1 113 ? -0.556 -10.867 -0.405 1 97.94 113 SER A CA 1
ATOM 860 C C . SER A 1 113 ? 0.767 -11.477 -0.86 1 97.94 113 SER A C 1
ATOM 862 O O . SER A 1 113 ? 1.163 -12.547 -0.382 1 97.94 113 SER A O 1
ATOM 864 N N . ILE A 1 114 ? 1.38 -10.805 -1.788 1 98.62 114 ILE A N 1
ATOM 865 C CA . ILE A 1 114 ? 2.514 -11.398 -2.488 1 98.62 114 ILE A CA 1
ATOM 866 C C . ILE A 1 114 ? 3.789 -10.625 -2.152 1 98.62 114 ILE A C 1
ATOM 868 O O . ILE A 1 114 ? 3.832 -9.398 -2.281 1 98.62 114 ILE A O 1
ATOM 872 N N . GLN A 1 115 ? 4.734 -11.328 -1.66 1 98.12 115 GLN A N 1
ATOM 873 C CA . GLN A 1 115 ? 6.059 -10.75 -1.464 1 98.12 115 GLN A CA 1
ATOM 874 C C . GLN A 1 115 ? 6.848 -10.727 -2.77 1 98.12 115 GLN A C 1
ATOM 876 O O . GLN A 1 115 ? 7.121 -11.781 -3.355 1 98.12 115 GLN A O 1
ATOM 881 N N . VAL A 1 116 ? 7.16 -9.523 -3.229 1 98.5 116 VAL A N 1
ATOM 882 C CA . VAL A 1 116 ? 7.93 -9.414 -4.465 1 98.5 116 VAL A CA 1
ATOM 883 C C . VAL A 1 116 ? 9.234 -8.672 -4.191 1 98.5 116 VAL A C 1
ATOM 885 O O . VAL A 1 116 ? 9.312 -7.848 -3.279 1 98.5 116 VAL A O 1
ATOM 888 N N . ARG A 1 117 ? 10.227 -9.07 -4.98 1 97.75 117 ARG A N 1
ATOM 889 C CA . ARG A 1 117 ? 11.57 -8.516 -4.844 1 97.75 117 ARG A CA 1
ATOM 890 C C . ARG A 1 117 ? 12.102 -8.031 -6.188 1 97.75 117 ARG A C 1
ATOM 892 O O . ARG A 1 117 ? 11.961 -8.719 -7.203 1 97.75 117 ARG A O 1
ATOM 899 N N . LYS A 1 118 ? 12.695 -6.82 -6.172 1 96.38 118 LYS A N 1
ATOM 900 C CA . LYS A 1 118 ? 13.242 -6.285 -7.418 1 96.38 118 LYS A CA 1
ATOM 901 C C . LYS A 1 118 ? 14.266 -7.234 -8.023 1 96.38 118 LYS A C 1
ATOM 903 O O . LYS A 1 118 ? 15.133 -7.754 -7.32 1 96.38 118 LYS A O 1
ATOM 908 N N . SER A 1 119 ? 13.977 -7.477 -9.266 1 93.81 119 SER A N 1
ATOM 909 C CA . SER A 1 119 ? 14.828 -8.414 -9.992 1 93.81 119 SER A CA 1
ATOM 910 C C . SER A 1 119 ? 16.172 -7.77 -10.367 1 93.81 119 SER A C 1
ATOM 912 O O . SER A 1 119 ? 16.234 -6.562 -10.594 1 93.81 119 SER A O 1
ATOM 914 N N . MET B 1 1 ? -26.812 15.297 4.289 1 71.81 1 MET B N 1
ATOM 915 C CA . MET B 1 1 ? -25.375 15.453 4.062 1 71.81 1 MET B CA 1
ATOM 916 C C . MET B 1 1 ? -25.094 15.781 2.6 1 71.81 1 MET B C 1
ATOM 918 O O . MET B 1 1 ? -25.859 15.398 1.712 1 71.81 1 MET B O 1
ATOM 922 N N . GLY B 1 2 ? -24.438 16.938 2.221 1 89.56 2 GLY B N 1
ATOM 923 C CA . GLY B 1 2 ? -24.203 17.328 0.845 1 89.56 2 GLY B CA 1
ATOM 924 C C . GLY B 1 2 ? -23.25 16.406 0.11 1 89.56 2 GLY B C 1
ATOM 925 O O . GLY B 1 2 ? -22.641 15.523 0.718 1 89.56 2 GLY B O 1
ATOM 926 N N . LEU B 1 3 ? -23.359 16.438 -1.154 1 93.19 3 LEU B N 1
ATOM 927 C CA . LEU B 1 3 ? -22.547 15.594 -2.027 1 93.19 3 LEU B CA 1
ATOM 928 C C . LEU B 1 3 ? -21.078 15.633 -1.612 1 93.19 3 LEU B C 1
ATOM 930 O O . LEU B 1 3 ? -20.406 14.602 -1.588 1 93.19 3 LEU B O 1
ATOM 934 N N . LYS B 1 4 ? -20.672 16.734 -1.339 1 93.5 4 LYS B N 1
ATOM 935 C CA . LYS B 1 4 ? -19.281 16.891 -0.939 1 93.5 4 LYS B CA 1
ATOM 936 C C . LYS B 1 4 ? -18.984 16.109 0.33 1 93.5 4 LYS B C 1
ATOM 938 O O . LYS B 1 4 ? -17.953 15.438 0.419 1 93.5 4 LYS B O 1
ATOM 943 N N . GLU B 1 5 ? -19.812 16.172 1.333 1 94.12 5 GLU B N 1
ATOM 944 C CA . GLU B 1 5 ? -19.641 15.43 2.58 1 94.12 5 GLU B CA 1
ATOM 945 C C . GLU B 1 5 ? -19.703 13.922 2.344 1 94.12 5 GLU B C 1
ATOM 947 O O . GLU B 1 5 ? -18.984 13.156 2.998 1 94.12 5 GLU B O 1
ATOM 952 N N . ASP B 1 6 ? -20.484 13.578 1.489 1 95.94 6 ASP B N 1
ATOM 953 C CA . ASP B 1 6 ? -20.578 12.164 1.141 1 95.94 6 ASP B CA 1
ATOM 954 C C . ASP B 1 6 ? -19.266 11.664 0.528 1 95.94 6 ASP B C 1
ATOM 956 O O . ASP B 1 6 ? -18.781 10.594 0.883 1 95.94 6 ASP B O 1
ATOM 960 N N . LEU B 1 7 ? -18.719 12.438 -0.362 1 96.25 7 LEU B N 1
ATOM 961 C CA . LEU B 1 7 ? -17.484 12.055 -1.022 1 96.25 7 LEU B CA 1
ATOM 962 C C . LEU B 1 7 ? -16.328 11.992 -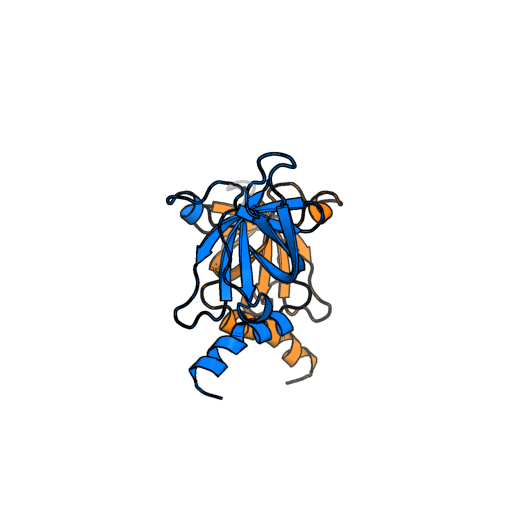0.023 1 96.25 7 LEU B C 1
ATOM 964 O O . LEU B 1 7 ? -15.461 11.125 -0.121 1 96.25 7 LEU B O 1
ATOM 968 N N . ARG B 1 8 ? -16.359 12.797 0.97 1 96.88 8 ARG B N 1
ATOM 969 C CA . ARG B 1 8 ? -15.289 12.883 1.951 1 96.88 8 ARG B CA 1
ATOM 970 C C . ARG B 1 8 ? -15.312 11.68 2.891 1 96.88 8 ARG B C 1
ATOM 972 O O . ARG B 1 8 ? -14.305 11.375 3.539 1 96.88 8 ARG B O 1
ATOM 979 N N . SER B 1 9 ? -16.422 10.984 2.928 1 96.5 9 SER B N 1
ATOM 980 C CA . SER B 1 9 ? -16.547 9.844 3.82 1 96.5 9 SER B CA 1
ATOM 981 C C . SER B 1 9 ? -16.031 8.57 3.156 1 96.5 9 SER B C 1
ATOM 983 O O . SER B 1 9 ? -15.836 7.547 3.822 1 96.5 9 SER B O 1
ATOM 985 N N . ILE B 1 10 ? -15.781 8.602 1.837 1 96.38 10 ILE B N 1
ATOM 986 C CA . ILE B 1 10 ? -15.469 7.414 1.052 1 96.38 10 ILE B CA 1
ATOM 987 C C . ILE B 1 10 ? -14.156 6.809 1.534 1 96.38 10 ILE B C 1
ATOM 989 O O . ILE B 1 10 ? -14.078 5.605 1.792 1 96.38 10 ILE B O 1
ATOM 993 N N . PRO B 1 11 ? -13.094 7.594 1.768 1 97.25 11 PRO B N 1
ATOM 994 C CA . PRO B 1 11 ? -11.844 6.961 2.203 1 97.25 11 PRO B CA 1
ATOM 995 C C . PRO B 1 11 ? -11.992 6.227 3.535 1 97.25 11 PRO B C 1
ATOM 997 O O . PRO B 1 11 ? -11.453 5.129 3.703 1 97.25 11 PRO B O 1
ATOM 1000 N N . GLY B 1 12 ? -12.688 6.801 4.449 1 97.19 12 GLY B N 1
ATOM 1001 C CA . GLY B 1 12 ? -12.914 6.113 5.711 1 97.19 12 GLY B CA 1
ATOM 1002 C C . GLY B 1 12 ? -13.57 4.754 5.535 1 97.19 12 GLY B C 1
ATOM 1003 O O . GLY B 1 12 ? -13.18 3.785 6.195 1 97.19 12 GLY B O 1
ATOM 1004 N N . ARG B 1 13 ? -14.469 4.621 4.637 1 96.38 13 ARG B N 1
ATOM 1005 C CA . ARG B 1 13 ? -15.164 3.365 4.375 1 96.38 13 ARG B CA 1
ATOM 1006 C C . ARG B 1 13 ? -14.242 2.367 3.68 1 96.38 13 ARG B C 1
ATOM 1008 O O . ARG B 1 13 ? -14.328 1.162 3.926 1 96.38 13 ARG B O 1
ATOM 1015 N N . ILE B 1 14 ? -13.469 2.916 2.764 1 96.88 14 ILE B N 1
ATOM 1016 C CA . ILE B 1 14 ? -12.484 2.051 2.115 1 96.88 14 ILE B CA 1
ATOM 1017 C C . ILE B 1 14 ? -11.547 1.454 3.166 1 96.88 14 ILE B C 1
ATOM 1019 O O . ILE B 1 14 ? -11.266 0.253 3.145 1 96.88 14 ILE B O 1
ATOM 1023 N N . PHE B 1 15 ? -11.125 2.23 4.109 1 97.44 15 PHE B N 1
ATOM 1024 C CA . PHE B 1 15 ? -10.211 1.756 5.145 1 97.44 15 PHE B CA 1
ATOM 1025 C C . PHE B 1 15 ? -10.898 0.732 6.039 1 97.44 15 PHE B C 1
ATOM 1027 O O . PHE B 1 15 ? -10.258 -0.204 6.523 1 97.44 15 PHE B O 1
ATOM 1034 N N . ASP B 1 16 ? -12.211 0.889 6.281 1 96.56 16 ASP B N 1
ATOM 1035 C CA . ASP B 1 16 ? -12.961 -0.128 7.004 1 96.56 16 ASP B CA 1
ATOM 1036 C C . ASP B 1 16 ? -12.875 -1.482 6.309 1 96.56 16 ASP B C 1
ATOM 1038 O O . ASP B 1 16 ? -12.844 -2.525 6.965 1 96.56 16 ASP B O 1
ATOM 1042 N N . ALA B 1 17 ? -12.773 -1.446 5.039 1 94.88 17 ALA B N 1
ATOM 1043 C CA . ALA B 1 17 ? -12.805 -2.668 4.238 1 94.88 17 ALA B CA 1
ATOM 1044 C C . ALA B 1 17 ? -11.406 -3.256 4.086 1 94.88 17 ALA B C 1
ATOM 1046 O O . ALA B 1 17 ? -11.25 -4.461 3.861 1 94.88 17 ALA B O 1
ATOM 1047 N N . LEU B 1 18 ? -10.375 -2.457 4.184 1 93.19 18 LEU B N 1
ATOM 1048 C CA . LEU B 1 18 ? -9.008 -2.9 3.965 1 93.19 18 LEU B CA 1
ATOM 1049 C C . LEU B 1 18 ? -8.547 -3.83 5.082 1 93.19 18 LEU B C 1
ATOM 1051 O O . LEU B 1 18 ? -7.641 -4.645 4.891 1 93.19 18 LEU B O 1
ATOM 1055 N N . GLY B 1 19 ? -9.188 -3.697 6.203 1 87.62 19 GLY B N 1
ATOM 1056 C CA . GLY B 1 19 ? -8.844 -4.598 7.293 1 87.62 19 GLY B CA 1
ATOM 1057 C C . GLY B 1 19 ? -7.375 -4.547 7.672 1 87.62 19 GLY B C 1
ATOM 1058 O O . GLY B 1 19 ? -6.824 -3.471 7.898 1 87.62 19 GLY B O 1
ATOM 1059 N N . ASN B 1 20 ? -6.66 -5.707 7.602 1 86.75 20 ASN B N 1
ATOM 1060 C CA . ASN B 1 20 ? -5.312 -5.805 8.148 1 86.75 20 ASN B CA 1
ATOM 1061 C C . ASN B 1 20 ? -4.273 -5.227 7.188 1 86.75 20 ASN B C 1
ATOM 1063 O O . ASN B 1 20 ? -3.084 -5.191 7.5 1 86.75 20 ASN B O 1
ATOM 1067 N N . VAL B 1 21 ? -4.672 -4.719 6.062 1 92.19 21 VAL B N 1
ATOM 1068 C CA . VAL B 1 21 ? -3.77 -4.062 5.117 1 92.19 21 VAL B CA 1
ATOM 1069 C C . VAL B 1 21 ? -3.408 -2.672 5.629 1 92.19 21 VAL B C 1
ATOM 1071 O O . VAL B 1 21 ? -2.266 -2.229 5.488 1 92.19 21 VAL B O 1
ATOM 1074 N N . ALA B 1 22 ? -4.371 -1.995 6.195 1 96.5 22 ALA B N 1
ATOM 1075 C CA . ALA B 1 22 ? -4.102 -0.693 6.797 1 96.5 22 ALA B CA 1
ATOM 1076 C C . ALA B 1 22 ? -3.416 -0.848 8.148 1 96.5 22 ALA B C 1
ATOM 1078 O O . ALA B 1 22 ? -3.713 -1.78 8.906 1 96.5 22 ALA B O 1
ATOM 1079 N N . GLU B 1 23 ? -2.521 0.006 8.445 1 97.5 23 GLU B N 1
ATOM 1080 C CA . GLU B 1 23 ? -1.8 0.01 9.719 1 97.5 23 GLU B CA 1
ATOM 1081 C C . GLU B 1 23 ? -2.246 1.169 10.602 1 97.5 23 GLU B C 1
ATOM 1083 O O . GLU B 1 23 ? -2.527 2.262 10.109 1 97.5 23 GLU B O 1
ATOM 1088 N N . LYS B 1 24 ? -2.338 0.905 11.969 1 97 24 LYS B N 1
ATOM 1089 C CA . LYS B 1 24 ? -2.482 1.991 12.938 1 97 24 LYS B CA 1
ATOM 1090 C C . LYS B 1 24 ? -1.126 2.596 13.289 1 97 24 LYS B C 1
ATOM 1092 O O . LYS B 1 24 ? -0.226 1.89 13.75 1 97 24 LYS B O 1
ATOM 1097 N N . VAL B 1 25 ? -1.002 3.949 13.039 1 98.5 25 VAL B N 1
ATOM 1098 C CA . VAL B 1 25 ? 0.286 4.594 13.281 1 98.5 25 VAL B CA 1
ATOM 1099 C C . VAL B 1 25 ? 0.078 5.883 14.078 1 98.5 25 VAL B C 1
ATOM 1101 O O . VAL B 1 25 ? -1.057 6.328 14.266 1 98.5 25 VAL B O 1
ATOM 1104 N N . THR B 1 26 ? 1.155 6.379 14.57 1 98.69 26 THR B N 1
ATOM 1105 C CA . THR B 1 26 ? 1.091 7.637 15.305 1 98.69 26 THR B CA 1
ATOM 1106 C C . THR B 1 26 ? 1.604 8.789 14.445 1 98.69 26 THR B C 1
ATOM 1108 O O . THR B 1 26 ? 2.738 8.758 13.961 1 98.69 26 THR B O 1
ATOM 1111 N N . TYR B 1 27 ? 0.76 9.719 14.164 1 98.88 27 TYR B N 1
ATOM 1112 C CA . TYR B 1 27 ? 1.128 10.977 13.516 1 98.88 27 TYR B CA 1
ATOM 1113 C C . TYR B 1 27 ? 1.488 12.039 14.547 1 98.88 27 TYR B C 1
ATOM 1115 O O . TYR B 1 27 ? 0.727 12.281 15.484 1 98.88 27 TYR B O 1
ATOM 1123 N N . GLU B 1 28 ? 2.664 12.719 14.375 1 98.75 28 GLU B N 1
ATOM 1124 C CA . GLU B 1 28 ? 3.156 13.68 15.367 1 98.75 28 GLU B CA 1
ATOM 1125 C C . GLU B 1 28 ? 3.463 15.023 14.719 1 98.75 28 GLU B C 1
ATOM 1127 O O . GLU B 1 28 ? 4.051 15.086 13.641 1 98.75 28 GLU B O 1
ATOM 1132 N N . ARG B 1 29 ? 3.035 16.141 15.367 1 98.31 29 ARG B N 1
ATOM 1133 C CA . ARG B 1 29 ? 3.379 17.5 14.977 1 98.31 29 ARG B CA 1
ATOM 1134 C C . ARG B 1 29 ? 4.047 18.25 16.125 1 98.31 29 ARG B C 1
ATOM 1136 O O . ARG B 1 29 ? 3.525 18.281 17.234 1 98.31 29 ARG B O 1
ATOM 1143 N N . GLU B 1 30 ? 5.133 18.75 15.812 1 97.5 30 GLU B N 1
ATOM 1144 C CA . GLU B 1 30 ? 5.816 19.641 16.75 1 97.5 30 GLU B CA 1
ATOM 1145 C C . GLU B 1 30 ? 5.445 21.094 16.516 1 97.5 30 GLU B C 1
ATOM 1147 O O . GLU B 1 30 ? 5.43 21.562 15.375 1 97.5 30 GLU B O 1
ATOM 1152 N N . THR B 1 31 ? 5.117 21.797 17.594 1 96.56 31 THR B N 1
ATOM 1153 C CA . THR B 1 31 ? 4.844 23.219 17.547 1 96.56 31 THR B CA 1
ATOM 1154 C C . THR B 1 31 ? 5.777 23.984 18.484 1 96.56 31 THR B C 1
ATOM 1156 O O . THR B 1 31 ? 5.934 23.609 19.641 1 96.56 31 THR B O 1
ATOM 1159 N N . LYS B 1 32 ? 6.465 24.953 17.859 1 94.75 32 LYS B N 1
ATOM 1160 C CA . LYS B 1 32 ? 7.402 25.766 18.641 1 94.75 32 LYS B CA 1
ATOM 1161 C C . LYS B 1 32 ? 6.719 27 19.234 1 94.75 32 LYS B C 1
ATOM 1163 O O . LYS B 1 32 ? 6.008 27.719 18.516 1 94.75 32 LYS B O 1
ATOM 1168 N N . GLY B 1 33 ? 6.84 27.125 20.469 1 94.19 33 GLY B N 1
ATOM 1169 C CA . GLY B 1 33 ? 6.371 28.328 21.141 1 94.19 33 GLY B CA 1
ATOM 1170 C C . GLY B 1 33 ? 7.301 29.5 20.969 1 94.19 33 GLY B C 1
ATOM 1171 O O . GLY B 1 33 ? 8.305 29.422 20.266 1 94.19 33 GLY B O 1
ATOM 1172 N N . PRO B 1 34 ? 6.875 30.594 21.562 1 93.62 34 PRO B N 1
ATOM 1173 C CA . PRO B 1 34 ? 7.723 31.781 21.453 1 93.62 34 PRO B CA 1
ATOM 1174 C C . PRO B 1 34 ? 9.078 31.594 22.125 1 93.62 34 PRO B C 1
ATOM 1176 O O . PRO B 1 34 ? 9.203 30.797 23.062 1 93.62 34 PRO B O 1
ATOM 1179 N N . VAL B 1 35 ? 10.055 32.25 21.609 1 92.5 35 VAL B N 1
ATOM 1180 C CA . VAL B 1 35 ? 11.398 32.188 22.172 1 92.5 35 VAL B CA 1
ATOM 1181 C C . VAL B 1 35 ? 11.477 33.062 23.422 1 92.5 35 VAL B C 1
ATOM 1183 O O . VAL B 1 35 ? 11.125 34.25 23.375 1 92.5 35 VAL B O 1
ATOM 1186 N N . ASP B 1 36 ? 11.797 32.406 24.625 1 92.38 36 ASP B N 1
ATOM 1187 C CA . ASP B 1 36 ? 12.117 33.156 25.844 1 92.38 36 ASP B CA 1
ATOM 1188 C C . ASP B 1 36 ? 13.617 33.375 25.969 1 92.38 36 ASP B C 1
ATOM 1190 O O . ASP B 1 36 ? 14.398 32.406 25.969 1 92.38 36 ASP B O 1
ATOM 1194 N N . PRO B 1 37 ? 14.008 34.531 26.047 1 92.06 37 PRO B N 1
ATOM 1195 C CA . PRO B 1 37 ? 15.445 34.812 26.078 1 92.06 37 PRO B CA 1
ATOM 1196 C C . PRO B 1 37 ? 16.156 34.156 27.25 1 92.06 37 PRO B C 1
ATOM 1198 O O . PRO B 1 37 ? 17.391 33.969 27.219 1 92.06 37 PRO B O 1
ATOM 1201 N N . VAL B 1 38 ? 15.445 33.812 28.359 1 92.38 38 VAL B N 1
ATOM 1202 C CA . VAL B 1 38 ? 16.047 33.219 29.562 1 92.38 38 VAL B CA 1
ATOM 1203 C C . VAL B 1 38 ? 15.93 31.703 29.516 1 92.38 38 VAL B C 1
ATOM 1205 O O . VAL B 1 38 ? 16.922 31 29.672 1 92.38 38 VAL B O 1
ATOM 1208 N N . THR B 1 39 ? 14.758 31.062 29.203 1 91.5 39 THR B N 1
ATOM 1209 C CA . THR B 1 39 ? 14.477 29.641 29.344 1 91.5 39 THR B CA 1
ATOM 1210 C C . THR B 1 39 ? 14.578 28.922 28 1 91.5 39 THR B C 1
ATOM 1212 O O . THR B 1 39 ? 14.594 27.688 27.938 1 91.5 39 THR B O 1
ATOM 1215 N N . GLY B 1 40 ? 14.688 29.703 26.922 1 91.62 40 GLY B N 1
ATOM 1216 C CA . GLY B 1 40 ? 14.711 29.109 25.594 1 91.62 40 GLY B CA 1
ATOM 1217 C C . GLY B 1 40 ? 13.328 28.953 24.984 1 91.62 40 GLY B C 1
ATOM 1218 O O . GLY B 1 40 ? 12.414 29.703 25.297 1 91.62 40 GLY B O 1
ATOM 1219 N N . GLN B 1 41 ? 13.25 28.109 23.969 1 92.69 41 GLN B N 1
ATOM 1220 C CA . GLN B 1 41 ? 12.008 27.891 23.234 1 92.69 41 GLN B CA 1
ATOM 1221 C C . GLN B 1 41 ? 11.328 26.594 23.672 1 92.69 41 GLN B C 1
ATOM 1223 O O . GLN B 1 41 ? 11.969 25.547 23.797 1 92.69 41 GLN B O 1
ATOM 1228 N N . THR B 1 42 ? 10.133 26.719 24.016 1 93.25 42 THR B N 1
ATOM 1229 C CA . THR B 1 42 ? 9.352 25.547 24.359 1 93.25 42 THR B CA 1
ATOM 1230 C C . THR B 1 42 ? 8.844 24.844 23.109 1 93.25 42 THR B C 1
ATOM 1232 O O . THR B 1 42 ? 8.477 25.5 22.125 1 93.25 42 THR B O 1
ATOM 1235 N N . VAL B 1 43 ? 8.984 23.516 23.047 1 94.19 43 VAL B N 1
ATOM 1236 C CA . VAL B 1 43 ? 8.438 22.719 21.953 1 94.19 43 VAL B CA 1
ATOM 1237 C C . VAL B 1 43 ? 7.348 21.797 22.484 1 94.19 43 VAL B C 1
ATOM 1239 O O . VAL B 1 43 ? 7.547 21.094 23.469 1 94.19 43 VAL B O 1
ATOM 1242 N N . THR B 1 44 ? 6.176 21.922 21.906 1 96.19 44 THR B N 1
ATOM 1243 C CA . THR B 1 44 ? 5.082 21 22.234 1 96.19 44 THR B CA 1
ATOM 1244 C C . THR B 1 44 ? 4.867 20 21.109 1 96.19 44 THR B C 1
ATOM 1246 O O . THR B 1 44 ? 4.922 20.344 19.938 1 96.19 44 THR B O 1
ATOM 1249 N N . VAL B 1 45 ? 4.676 18.703 21.422 1 96.62 45 VAL B N 1
ATOM 1250 C CA . VAL B 1 45 ? 4.406 17.656 20.453 1 96.62 45 VAL B CA 1
ATOM 1251 C C . VAL B 1 45 ? 2.959 17.188 20.578 1 96.62 45 VAL B C 1
ATOM 1253 O O . VAL B 1 45 ? 2.527 16.781 21.672 1 96.62 45 VAL B O 1
ATOM 1256 N N . THR B 1 46 ? 2.203 17.406 19.562 1 97 46 THR B N 1
ATOM 1257 C CA . THR B 1 46 ? 0.868 16.828 19.484 1 97 46 THR B CA 1
ATOM 1258 C C . THR B 1 46 ? 0.888 15.531 18.703 1 97 46 THR B C 1
ATOM 1260 O O . THR B 1 46 ? 1.563 15.43 17.672 1 97 46 THR B O 1
ATOM 1263 N N . SER B 1 47 ? 0.233 14.453 19.219 1 97.81 47 SER B N 1
ATOM 1264 C CA . SER B 1 47 ? 0.215 13.148 18.578 1 97.81 47 SER B CA 1
ATOM 1265 C C . SER B 1 47 ? -1.213 12.672 18.328 1 97.81 47 SER B C 1
ATOM 1267 O O . SER B 1 47 ? -2.135 13.055 19.062 1 97.81 47 SER B O 1
ATOM 1269 N N . LYS B 1 48 ? -1.364 11.969 17.266 1 98 48 LYS B N 1
ATOM 1270 C CA . LYS B 1 48 ? -2.645 11.367 16.906 1 98 48 LYS B CA 1
ATOM 1271 C C . LYS B 1 48 ? -2.443 9.992 16.281 1 98 48 LYS B C 1
ATOM 1273 O O . LYS B 1 48 ? -1.581 9.82 15.414 1 98 48 LYS B O 1
ATOM 1278 N N . GLN B 1 49 ? -3.262 8.961 16.766 1 98.44 49 GLN B N 1
ATOM 1279 C CA . GLN B 1 49 ? -3.289 7.672 16.094 1 98.44 49 GLN B CA 1
ATOM 1280 C C . GLN B 1 49 ? -4.199 7.711 14.867 1 98.44 49 GLN B C 1
ATOM 1282 O O . GLN B 1 49 ? -5.316 8.227 14.938 1 98.44 49 GLN B O 1
ATOM 1287 N N . VAL B 1 50 ? -3.768 7.25 13.773 1 98.44 50 VAL B N 1
ATOM 1288 C CA . VAL B 1 50 ? -4.539 7.246 12.531 1 98.44 50 VAL B CA 1
ATOM 1289 C C . VAL B 1 50 ? -4.266 5.957 11.758 1 98.44 50 VAL B C 1
ATOM 1291 O O . VAL B 1 50 ? -3.189 5.367 11.875 1 98.44 50 VAL B O 1
ATOM 1294 N N . ARG B 1 51 ? -5.242 5.41 11 1 98.62 51 ARG B N 1
ATOM 1295 C CA . ARG B 1 51 ? -5.008 4.328 10.055 1 98.62 51 ARG B CA 1
ATOM 1296 C C . ARG B 1 51 ? -4.379 4.852 8.766 1 98.62 51 ARG B C 1
ATOM 1298 O O . ARG B 1 51 ? -4.738 5.93 8.289 1 98.62 51 ARG B O 1
ATOM 1305 N N . ALA B 1 52 ? -3.445 4.117 8.211 1 98.69 52 ALA B N 1
ATOM 1306 C CA . ALA B 1 52 ? -2.758 4.496 6.98 1 98.69 52 ALA B CA 1
ATOM 1307 C C . ALA B 1 52 ? -2.324 3.262 6.195 1 98.69 52 ALA B C 1
ATOM 1309 O O . ALA B 1 52 ? -2.148 2.182 6.766 1 98.69 52 ALA B O 1
ATOM 1310 N N . VAL B 1 53 ? -2.234 3.373 4.914 1 98.38 53 VAL B N 1
ATOM 1311 C CA . VAL B 1 53 ? -1.499 2.418 4.09 1 98.38 53 VAL B CA 1
ATOM 1312 C C . VAL B 1 53 ? -0.206 3.057 3.588 1 98.38 53 VAL B C 1
ATOM 1314 O O . VAL B 1 53 ? -0.15 4.27 3.363 1 98.38 53 VAL B O 1
ATOM 1317 N N . PHE B 1 54 ? 0.812 2.266 3.52 1 98.5 54 PHE B N 1
ATOM 1318 C CA . PHE B 1 54 ? 2.135 2.729 3.115 1 98.5 54 PHE B CA 1
ATOM 1319 C C . PHE B 1 54 ? 2.545 2.102 1.789 1 98.5 54 PHE B C 1
ATOM 1321 O O . PHE B 1 54 ? 2.908 0.924 1.739 1 98.5 54 PHE B O 1
ATOM 1328 N N . LEU B 1 55 ? 2.506 2.924 0.729 1 98.38 55 LEU B N 1
ATOM 1329 C CA . LEU B 1 55 ? 2.736 2.4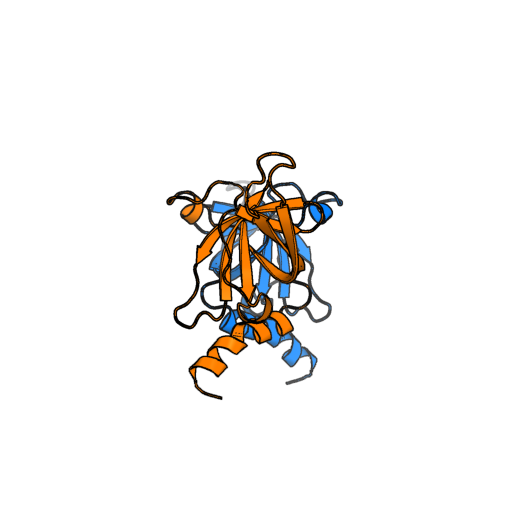71 -0.639 1 98.38 55 LEU B CA 1
ATOM 1330 C C . LEU B 1 55 ? 4.145 2.832 -1.101 1 98.38 55 LEU B C 1
ATOM 1332 O O . LEU B 1 55 ? 4.695 3.852 -0.683 1 98.38 55 LEU B O 1
ATOM 1336 N N . THR B 1 56 ? 4.672 2.031 -1.977 1 97.19 56 THR B N 1
ATOM 1337 C CA . THR B 1 56 ? 5.918 2.422 -2.629 1 97.19 56 THR B CA 1
ATOM 1338 C C . THR B 1 56 ? 5.637 3.301 -3.846 1 97.19 56 THR B C 1
ATOM 1340 O O . THR B 1 56 ? 4.602 3.152 -4.5 1 97.19 56 THR B O 1
ATOM 1343 N N . PHE B 1 57 ? 6.492 4.191 -4.121 1 95.25 57 PHE B N 1
ATOM 1344 C CA . PHE B 1 57 ? 6.496 4.859 -5.418 1 95.25 57 PHE B CA 1
ATOM 1345 C C . PHE B 1 57 ? 7.113 3.961 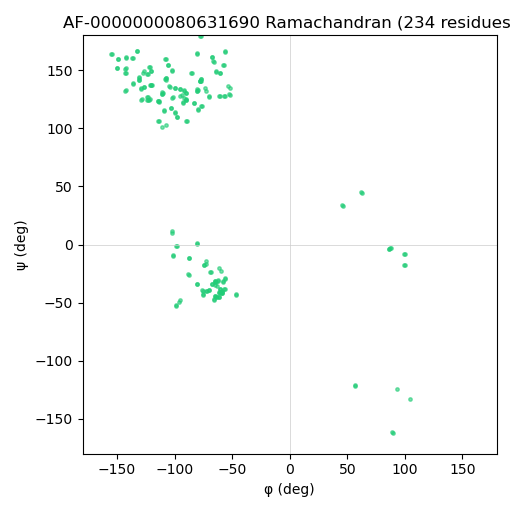-6.484 1 95.25 57 PHE B C 1
ATOM 1347 O O . PHE B 1 57 ? 8.094 3.264 -6.227 1 95.25 57 PHE B O 1
ATOM 1354 N N . SER B 1 58 ? 6.492 4.031 -7.645 1 92.25 58 SER B N 1
ATOM 1355 C CA . SER B 1 58 ? 7.098 3.293 -8.75 1 92.25 58 SER B CA 1
ATOM 1356 C C . SER B 1 58 ? 8.438 3.898 -9.148 1 92.25 58 SER B C 1
ATOM 1358 O O . SER B 1 58 ? 8.719 5.059 -8.844 1 92.25 58 SER B O 1
ATOM 1360 N N . GLU B 1 59 ? 9.195 3.129 -9.82 1 90.25 59 GLU B N 1
ATOM 1361 C CA . GLU B 1 59 ? 10.477 3.643 -10.297 1 90.25 59 GLU B CA 1
ATOM 1362 C C . GLU B 1 59 ? 10.281 4.859 -11.195 1 90.25 59 GLU B C 1
ATOM 1364 O O . GLU B 1 59 ? 11.07 5.801 -11.156 1 90.25 59 GLU B O 1
ATOM 1369 N N . GLN B 1 60 ? 9.328 4.816 -12 1 89.12 60 GLN B N 1
ATOM 1370 C CA . GLN B 1 60 ? 9.023 5.926 -12.898 1 89.12 60 GLN B CA 1
ATOM 1371 C C . GLN B 1 60 ? 8.719 7.199 -12.117 1 89.12 60 GLN B C 1
ATOM 1373 O O . GLN B 1 60 ? 9.133 8.289 -12.508 1 89.12 60 GLN B O 1
ATOM 1378 N N . ARG B 1 61 ? 7.957 7.016 -11.031 1 87.31 61 ARG B N 1
ATOM 1379 C CA . ARG B 1 61 ? 7.613 8.172 -10.211 1 87.31 61 ARG B CA 1
ATOM 1380 C C . ARG B 1 61 ? 8.836 8.703 -9.469 1 87.31 61 ARG B C 1
ATOM 1382 O O . ARG B 1 61 ? 8.969 9.906 -9.258 1 87.31 61 ARG B O 1
ATOM 1389 N N . VAL B 1 62 ? 9.688 7.824 -8.977 1 89.38 62 VAL B N 1
ATOM 1390 C CA . VAL B 1 62 ? 10.906 8.219 -8.273 1 89.38 62 VAL B CA 1
ATOM 1391 C C . VAL B 1 62 ? 11.812 9.008 -9.211 1 89.38 62 VAL B C 1
ATOM 1393 O O . VAL B 1 62 ? 12.508 9.938 -8.789 1 89.38 62 VAL B O 1
ATOM 1396 N N . ALA B 1 63 ? 11.758 8.68 -10.477 1 83.56 63 ALA B N 1
ATOM 1397 C CA . ALA B 1 63 ? 12.641 9.305 -11.461 1 83.56 63 ALA B CA 1
ATOM 1398 C C . ALA B 1 63 ? 12.219 10.75 -11.742 1 83.56 63 ALA B C 1
ATOM 1400 O O . ALA B 1 63 ? 13 11.539 -12.266 1 83.56 63 ALA B O 1
ATOM 1401 N N . VAL B 1 64 ? 10.992 10.914 -11.312 1 71.38 64 VAL B N 1
ATOM 1402 C CA . VAL B 1 64 ? 10.453 12.227 -11.68 1 71.38 64 VAL B CA 1
ATOM 1403 C C . VAL B 1 64 ? 10.297 13.086 -10.438 1 71.38 64 VAL B C 1
ATOM 1405 O O . VAL B 1 64 ? 9.664 12.672 -9.461 1 71.38 64 VAL B O 1
ATOM 1408 N N . GLY B 1 65 ? 11.383 14.047 -10.297 1 74.75 65 GLY B N 1
ATOM 1409 C CA . GLY B 1 65 ? 11.023 15.141 -9.422 1 74.75 65 GLY B CA 1
ATOM 1410 C C . GLY B 1 65 ? 11.656 15.055 -8.047 1 74.75 65 GLY B C 1
ATOM 1411 O O . GLY B 1 65 ? 12.844 14.742 -7.934 1 74.75 65 GLY B O 1
ATOM 1412 N N . ASP B 1 66 ? 10.664 15.297 -6.879 1 89.88 66 ASP B N 1
ATOM 1413 C CA . ASP B 1 66 ? 11.109 15.516 -5.504 1 89.88 66 ASP B CA 1
ATOM 1414 C C . ASP B 1 66 ? 10.93 14.25 -4.668 1 89.88 66 ASP B C 1
ATOM 1416 O O . ASP B 1 66 ? 10.969 14.305 -3.436 1 89.88 66 ASP B O 1
ATOM 1420 N N . ILE B 1 67 ? 10.656 13.125 -5.344 1 94.81 67 ILE B N 1
ATOM 1421 C CA . ILE B 1 67 ? 10.586 11.836 -4.668 1 94.81 67 ILE B CA 1
ATOM 1422 C C . ILE B 1 67 ? 11.938 11.133 -4.738 1 94.81 67 ILE B C 1
ATOM 1424 O O . ILE B 1 67 ? 12.547 11.055 -5.809 1 94.81 67 ILE B O 1
ATOM 1428 N N . LYS B 1 68 ? 12.461 10.688 -3.621 1 93.31 68 LYS B N 1
ATOM 1429 C CA . LYS B 1 68 ? 13.742 9.984 -3.549 1 93.31 68 LYS B CA 1
ATOM 1430 C C . LYS B 1 68 ? 13.531 8.492 -3.314 1 93.31 68 LYS B C 1
ATOM 1432 O O . LYS B 1 68 ? 12.516 8.078 -2.758 1 93.31 68 LYS B O 1
ATOM 1437 N N . ALA B 1 69 ? 14.555 7.699 -3.771 1 91.25 69 ALA B N 1
ATOM 1438 C CA . ALA B 1 69 ? 14.531 6.27 -3.465 1 91.25 69 ALA B CA 1
ATOM 1439 C C . ALA B 1 69 ? 14.344 6.031 -1.97 1 91.25 69 ALA B C 1
ATOM 1441 O O . ALA B 1 69 ? 15.055 6.617 -1.148 1 91.25 69 ALA B O 1
ATOM 1442 N N . GLY B 1 70 ? 13.453 5.254 -1.564 1 93 70 GLY B N 1
ATOM 1443 C CA . GLY B 1 70 ? 13.203 4.945 -0.167 1 93 70 GLY B CA 1
ATOM 1444 C C . GLY B 1 70 ? 12.039 5.727 0.413 1 93 70 GLY B C 1
ATOM 1445 O O . GLY B 1 70 ? 11.531 5.391 1.488 1 93 70 GLY B O 1
ATOM 1446 N N . ASP B 1 71 ? 11.633 6.867 -0.311 1 96.81 71 ASP B N 1
ATOM 1447 C CA . ASP B 1 71 ? 10.422 7.555 0.123 1 96.81 71 ASP B CA 1
ATOM 1448 C C . ASP B 1 71 ? 9.211 6.633 0.042 1 96.81 71 ASP B C 1
ATOM 1450 O O . ASP B 1 71 ? 9.148 5.746 -0.813 1 96.81 71 ASP B O 1
ATOM 1454 N N . ILE B 1 72 ? 8.297 6.879 0.978 1 97.5 72 ILE B N 1
ATOM 1455 C CA . ILE B 1 72 ? 7.07 6.102 1.071 1 97.5 72 ILE B CA 1
ATOM 1456 C C . ILE B 1 72 ? 5.863 7.02 0.898 1 97.5 72 ILE B C 1
ATOM 1458 O O . ILE B 1 72 ? 5.863 8.156 1.383 1 97.5 72 ILE B O 1
ATOM 1462 N N . ARG B 1 73 ? 4.883 6.574 0.125 1 98 73 ARG B N 1
ATOM 1463 C CA . ARG B 1 73 ? 3.6 7.262 0.032 1 98 73 ARG B CA 1
ATOM 1464 C C . ARG B 1 73 ? 2.623 6.746 1.082 1 98 73 ARG B C 1
ATOM 1466 O O . ARG B 1 73 ? 2.123 5.625 0.974 1 98 73 ARG B O 1
ATOM 1473 N N . MET B 1 74 ? 2.412 7.535 2.051 1 98.69 74 MET B N 1
ATOM 1474 C CA . MET B 1 74 ? 1.424 7.25 3.086 1 98.69 74 MET B CA 1
ATOM 1475 C C . MET B 1 74 ? 0.062 7.824 2.713 1 98.69 74 MET B C 1
ATOM 1477 O O . MET B 1 74 ? -0.055 9.016 2.428 1 98.69 74 MET B O 1
ATOM 1481 N N . VAL B 1 75 ? -0.946 7.016 2.678 1 98.69 75 VAL B N 1
ATOM 1482 C CA . VAL B 1 75 ? -2.297 7.473 2.367 1 98.69 75 VAL B CA 1
ATOM 1483 C C . VAL B 1 75 ? -3.172 7.383 3.615 1 98.69 75 VAL B C 1
ATOM 1485 O O . VAL B 1 75 ? -3.197 6.352 4.293 1 98.69 75 VAL B O 1
ATOM 1488 N N . VAL B 1 76 ? -3.865 8.445 3.957 1 98.69 76 VAL B N 1
ATOM 1489 C CA . VAL B 1 76 ? -4.691 8.531 5.156 1 98.69 76 VAL B CA 1
ATOM 1490 C C . VAL B 1 76 ? -6.031 9.18 4.812 1 98.69 76 VAL B C 1
ATOM 1492 O O . VAL B 1 76 ? -6.086 10.133 4.023 1 98.69 76 VAL B O 1
ATOM 1495 N N . PRO B 1 77 ? -7.16 8.648 5.383 1 98.25 77 PRO B N 1
ATOM 1496 C CA . PRO B 1 77 ? -8.398 9.43 5.281 1 98.25 77 PRO B CA 1
ATOM 1497 C C . PRO B 1 77 ? -8.289 10.789 5.961 1 98.25 77 PRO B C 1
ATOM 1499 O O . PRO B 1 77 ? -7.938 10.875 7.137 1 98.25 77 PRO B O 1
ATOM 1502 N N . ALA B 1 78 ? -8.641 11.828 5.191 1 98.44 78 ALA B N 1
ATOM 1503 C CA . ALA B 1 78 ? -8.492 13.18 5.707 1 98.44 78 ALA B CA 1
ATOM 1504 C C . ALA B 1 78 ? -9.336 13.391 6.961 1 98.44 78 ALA B C 1
ATOM 1506 O O . ALA B 1 78 ? -8.891 14.039 7.914 1 98.44 78 ALA B O 1
ATOM 1507 N N . GLY B 1 79 ? -10.523 12.805 6.965 1 97.44 79 GLY B N 1
ATOM 1508 C CA . GLY B 1 79 ? -11.406 12.938 8.109 1 97.44 79 GLY B CA 1
ATOM 1509 C C . GLY B 1 79 ? -10.852 12.297 9.367 1 97.44 79 GLY B C 1
ATOM 1510 O O . GLY B 1 79 ? -11.141 12.742 10.484 1 97.44 79 GLY B O 1
ATOM 1511 N N . GLU B 1 80 ? -10.109 11.25 9.258 1 97.75 80 GLU B N 1
ATOM 1512 C CA . GLU B 1 80 ? -9.508 10.586 10.414 1 97.75 80 GLU B CA 1
ATOM 1513 C C . GLU B 1 80 ? -8.328 11.375 10.953 1 97.75 80 GLU B C 1
ATOM 1515 O O . GLU B 1 80 ? -8.156 11.5 12.172 1 97.75 80 GLU B O 1
ATOM 1520 N N . LEU B 1 81 ? -7.488 11.883 10.078 1 98.25 81 LEU B N 1
ATOM 1521 C CA . LEU B 1 81 ? -6.375 12.703 10.539 1 98.25 81 LEU B CA 1
ATOM 1522 C C . LEU B 1 81 ? -6.879 14 11.172 1 98.25 81 LEU B C 1
ATOM 1524 O O . LEU B 1 81 ? -6.406 14.406 12.234 1 98.25 81 LEU B O 1
ATOM 1528 N N . GLY B 1 82 ? -7.828 14.711 10.492 1 97.75 82 GLY B N 1
ATOM 1529 C CA . GLY B 1 82 ? -8.531 15.836 11.078 1 97.75 82 GLY B CA 1
ATOM 1530 C C . GLY B 1 82 ? -7.797 17.156 10.93 1 97.75 82 GLY B C 1
ATOM 1531 O O . GLY B 1 82 ? -8.258 18.188 11.406 1 97.75 82 GLY B O 1
ATOM 1532 N N . PHE B 1 83 ? -6.652 17.234 10.406 1 97.69 83 PHE B N 1
ATOM 1533 C CA . PHE B 1 83 ? -5.895 18.438 10.07 1 97.69 83 PHE B CA 1
ATOM 1534 C C . PHE B 1 83 ? -5.004 18.188 8.852 1 97.69 83 PHE B C 1
ATOM 1536 O O . PHE B 1 83 ? -4.746 17.047 8.484 1 97.69 83 PHE B O 1
ATOM 1543 N N . GLN B 1 84 ? -4.551 19.281 8.141 1 98.25 84 GLN B N 1
ATOM 1544 C CA . GLN B 1 84 ? -3.67 19.156 6.984 1 98.25 84 GLN B CA 1
ATOM 1545 C C . GLN B 1 84 ? -2.254 18.781 7.414 1 98.25 84 GLN B C 1
ATOM 1547 O O . GLN B 1 84 ? -1.706 19.359 8.352 1 98.25 84 GLN B O 1
ATOM 1552 N N . PRO B 1 85 ? -1.666 17.781 6.754 1 98.81 85 PRO B N 1
ATOM 1553 C CA . PRO B 1 85 ? -0.253 17.5 7.02 1 98.81 85 PRO B CA 1
ATOM 1554 C C . PRO B 1 85 ? 0.645 18.703 6.777 1 98.81 85 PRO B C 1
ATOM 1556 O O . PRO B 1 85 ? 0.263 19.625 6.047 1 98.81 85 PRO B O 1
ATOM 1559 N N . GLN B 1 86 ? 1.763 18.734 7.445 1 98.44 86 GLN B N 1
ATOM 1560 C CA . GLN B 1 86 ? 2.783 19.766 7.23 1 98.44 86 GLN B CA 1
ATOM 1561 C C . GLN B 1 86 ? 4.164 19.125 7.059 1 98.44 86 GLN B C 1
ATOM 1563 O O . GLN B 1 86 ? 4.496 18.156 7.734 1 98.44 86 GLN B O 1
ATOM 1568 N N . ALA B 1 87 ? 4.922 19.781 6.168 1 98.19 87 ALA B N 1
ATOM 1569 C CA . ALA B 1 87 ? 6.316 19.344 6.098 1 98.19 87 ALA B CA 1
ATOM 1570 C C . ALA B 1 87 ? 6.969 19.375 7.477 1 98.19 87 ALA B C 1
ATOM 1572 O O . ALA B 1 87 ? 6.719 20.281 8.273 1 98.19 87 ALA B O 1
ATOM 1573 N N . GLN B 1 88 ? 7.703 18.344 7.777 1 98.31 88 GLN B N 1
ATOM 1574 C CA . GLN B 1 88 ? 8.484 18.188 9 1 98.31 88 GLN B CA 1
ATOM 1575 C C . GLN B 1 88 ? 7.645 17.594 10.125 1 98.31 88 GLN B C 1
ATOM 1577 O O . GLN B 1 88 ? 8.156 17.328 11.211 1 98.31 88 GLN B O 1
ATOM 1582 N N . ASP B 1 89 ? 6.305 17.359 9.867 1 98.69 89 ASP B N 1
ATOM 1583 C CA . ASP B 1 89 ? 5.621 16.422 10.766 1 98.69 89 ASP B CA 1
ATOM 1584 C C . ASP B 1 89 ? 6.328 15.078 10.797 1 98.69 89 ASP B C 1
ATOM 1586 O O . ASP B 1 89 ? 7.184 14.797 9.961 1 98.69 89 ASP B O 1
ATOM 1590 N N . ASN B 1 90 ? 5.965 14.258 11.805 1 98.69 90 ASN B N 1
ATOM 1591 C CA . ASN B 1 90 ? 6.57 12.93 11.922 1 98.69 90 ASN B CA 1
ATOM 1592 C C . ASN B 1 90 ? 5.512 11.836 12 1 98.69 90 ASN B C 1
ATOM 1594 O O . ASN B 1 90 ? 4.41 12.062 12.5 1 98.69 90 ASN B O 1
ATOM 1598 N N . VAL B 1 91 ? 5.871 10.664 11.477 1 98.81 91 VAL B N 1
ATOM 1599 C CA . VAL B 1 91 ? 5.055 9.461 11.578 1 98.81 91 VAL B CA 1
ATOM 1600 C C . VAL B 1 91 ? 5.863 8.336 12.219 1 98.81 91 VAL B C 1
ATOM 1602 O O . VAL B 1 91 ? 6.965 8.016 11.766 1 98.81 91 VAL B O 1
ATOM 1605 N N . VAL B 1 92 ? 5.336 7.801 13.281 1 98.25 92 VAL B N 1
ATOM 1606 C CA . VAL B 1 92 ? 5.938 6.637 13.922 1 98.25 92 VAL B CA 1
ATOM 1607 C C . VAL B 1 92 ? 5.199 5.371 13.5 1 98.25 92 VAL B C 1
ATOM 1609 O O . VAL B 1 92 ? 3.998 5.23 13.75 1 98.25 92 VAL B O 1
ATOM 1612 N N . ARG B 1 93 ? 5.867 4.449 12.734 1 97.25 93 ARG B N 1
ATOM 1613 C CA . ARG B 1 93 ? 5.34 3.219 12.156 1 97.25 93 ARG B CA 1
ATOM 1614 C C . ARG B 1 93 ? 6.219 2.023 12.516 1 97.25 93 ARG B C 1
ATOM 1616 O O . ARG B 1 93 ? 7.371 1.947 12.086 1 97.25 93 ARG B O 1
ATOM 1623 N N . GLY B 1 94 ? 5.68 0.88 13.141 1 88.94 94 GLY B N 1
ATOM 1624 C CA . GLY B 1 94 ? 6.367 -0.395 13.258 1 88.94 94 GLY B CA 1
ATOM 1625 C C . GLY B 1 94 ? 7.809 -0.253 13.703 1 88.94 94 GLY B C 1
ATOM 1626 O O . GLY B 1 94 ? 8.711 -0.84 13.102 1 88.94 94 GLY B O 1
ATOM 1627 N N . GLY B 1 95 ? 8.133 0.713 14.547 1 84.88 95 GLY B N 1
ATOM 1628 C CA . GLY B 1 95 ? 9.469 0.874 15.109 1 84.88 95 GLY B CA 1
ATOM 1629 C C . GLY B 1 95 ? 10.297 1.921 14.391 1 84.88 95 GLY B C 1
ATOM 1630 O O . GLY B 1 95 ? 11.445 2.168 14.758 1 84.88 95 GLY B O 1
ATOM 1631 N N . GLY B 1 96 ? 9.805 2.367 13.352 1 94.31 96 GLY B N 1
ATOM 1632 C CA . GLY B 1 96 ? 10.516 3.391 12.602 1 94.31 96 GLY B CA 1
ATOM 1633 C C . GLY B 1 96 ? 9.867 4.762 12.703 1 94.31 96 GLY B C 1
ATOM 1634 O O . GLY B 1 96 ? 8.719 4.879 13.133 1 94.31 96 GLY B O 1
ATOM 1635 N N . ARG B 1 97 ? 10.68 5.727 12.406 1 97.75 97 ARG B N 1
ATOM 1636 C CA . ARG B 1 97 ? 10.219 7.105 12.344 1 97.75 97 ARG B CA 1
ATOM 1637 C C . ARG B 1 97 ? 10.445 7.699 10.961 1 97.75 97 ARG B C 1
ATOM 1639 O O . ARG B 1 97 ? 11.516 7.516 10.367 1 97.75 97 ARG B O 1
ATOM 1646 N N . TYR B 1 98 ? 9.453 8.422 10.469 1 98.56 98 TYR B N 1
ATOM 1647 C CA . TYR B 1 98 ? 9.477 9.016 9.141 1 98.56 98 TYR B CA 1
ATOM 1648 C C . TYR B 1 98 ? 9.078 10.484 9.195 1 98.56 98 TYR B C 1
ATOM 1650 O O . TYR B 1 98 ? 8.172 10.867 9.945 1 98.56 98 TYR B O 1
ATOM 1658 N N . THR B 1 99 ? 9.734 11.289 8.398 1 98.69 99 THR B N 1
ATOM 1659 C CA . THR B 1 99 ? 9.438 12.719 8.312 1 98.69 99 THR B CA 1
ATOM 1660 C C . THR B 1 99 ? 8.578 13.016 7.09 1 98.69 99 THR B C 1
ATOM 1662 O O . THR B 1 99 ? 8.82 12.484 6.004 1 98.69 99 THR B O 1
ATOM 1665 N N . VAL B 1 100 ? 7.57 13.82 7.293 1 98.81 100 VAL B N 1
ATOM 1666 C CA . VAL B 1 100 ? 6.723 14.266 6.191 1 98.81 100 VAL B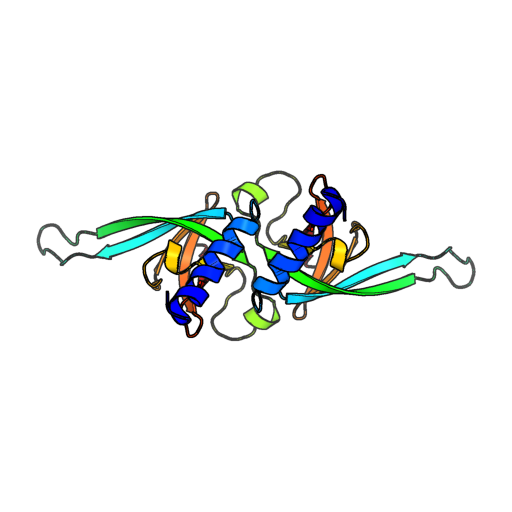 CA 1
ATOM 1667 C C . VAL B 1 100 ? 7.504 15.234 5.301 1 98.81 100 VAL B C 1
ATOM 1669 O O . VAL B 1 100 ? 8.07 16.203 5.789 1 98.81 100 VAL B O 1
ATOM 1672 N N . ILE B 1 101 ? 7.516 14.945 4.047 1 98.25 101 ILE B N 1
ATOM 1673 C CA . ILE B 1 101 ? 8.203 15.789 3.074 1 98.25 101 ILE B CA 1
ATOM 1674 C C . ILE B 1 101 ? 7.195 16.703 2.375 1 98.25 101 ILE B C 1
ATOM 1676 O O . ILE B 1 101 ? 7.395 17.906 2.297 1 98.25 101 ILE B O 1
ATOM 1680 N N . ALA B 1 102 ? 6.16 16.172 1.83 1 97.38 102 ALA B N 1
ATOM 1681 C CA . ALA B 1 102 ? 5.105 16.859 1.083 1 97.38 102 ALA B CA 1
ATOM 1682 C C . ALA B 1 102 ? 3.801 16.078 1.126 1 97.38 102 ALA B C 1
ATOM 1684 O O . ALA B 1 102 ? 3.775 14.93 1.576 1 97.38 102 ALA B O 1
ATOM 1685 N N . TYR B 1 103 ? 2.691 16.688 0.793 1 98.19 103 TYR B N 1
ATOM 1686 C CA . TYR B 1 103 ? 1.431 15.961 0.669 1 98.19 103 TYR B CA 1
ATOM 1687 C C . TYR B 1 103 ? 0.605 16.5 -0.493 1 98.19 103 TYR B C 1
ATOM 1689 O O . TYR B 1 103 ? 0.818 17.625 -0.943 1 98.19 103 TYR B O 1
ATOM 1697 N N . GLU B 1 104 ? -0.183 15.695 -1.068 1 96.81 104 GLU B N 1
ATOM 1698 C CA . GLU B 1 104 ? -1.22 16.047 -2.031 1 96.81 104 GLU B CA 1
ATOM 1699 C C . GLU B 1 104 ? -2.596 15.594 -1.56 1 96.81 104 GLU B C 1
ATOM 1701 O O . GLU B 1 104 ? -2.699 14.719 -0.696 1 96.81 104 GLU B O 1
ATOM 1706 N N . THR B 1 105 ? -3.604 16.312 -2.027 1 97.81 105 THR B N 1
ATOM 1707 C CA . THR B 1 105 ? -4.977 15.922 -1.719 1 97.81 105 THR B CA 1
ATOM 1708 C C . THR B 1 105 ? -5.859 16.031 -2.957 1 97.81 105 THR B C 1
ATOM 1710 O O . THR B 1 105 ? -5.434 16.547 -3.99 1 97.81 105 THR B O 1
ATOM 1713 N N . ASP B 1 106 ? -6.996 15.359 -2.941 1 96.62 106 ASP B N 1
ATOM 1714 C CA . ASP B 1 106 ? -7.988 15.445 -4.008 1 96.62 106 ASP B CA 1
ATOM 1715 C C . ASP B 1 106 ? -8.844 16.703 -3.861 1 96.62 106 ASP B C 1
ATOM 1717 O O . ASP B 1 106 ? -8.805 17.375 -2.824 1 96.62 106 ASP B O 1
ATOM 1721 N N . PRO B 1 107 ? -9.555 17.094 -4.867 1 96.69 107 PRO B N 1
ATOM 1722 C CA . PRO B 1 107 ? -10.289 18.359 -4.883 1 96.69 107 PRO B CA 1
ATOM 1723 C C . PRO B 1 107 ? -11.266 18.484 -3.719 1 96.69 107 PRO B C 1
ATOM 1725 O O . PRO B 1 107 ? -11.555 19.594 -3.268 1 96.69 107 PRO B O 1
ATOM 1728 N N . VAL B 1 108 ? -11.789 17.375 -3.209 1 96.88 108 VAL B N 1
ATOM 1729 C CA . VAL B 1 108 ? -12.781 17.469 -2.143 1 96.88 108 VAL B CA 1
ATOM 1730 C C . VAL B 1 108 ? -12.117 17.234 -0.792 1 96.88 108 VAL B C 1
ATOM 1732 O O . VAL B 1 108 ? -12.789 17.203 0.244 1 96.88 108 VAL B O 1
ATOM 1735 N N . GLN B 1 109 ? -10.781 16.953 -0.764 1 97.5 109 GLN B N 1
ATOM 1736 C CA . GLN B 1 109 ? -9.977 16.75 0.433 1 97.5 109 GLN B CA 1
ATOM 1737 C C . GLN B 1 109 ? -10.469 15.539 1.222 1 97.5 109 GLN B C 1
ATOM 1739 O O . GLN B 1 109 ? -10.625 15.609 2.441 1 97.5 109 GLN B O 1
ATOM 1744 N N . ALA B 1 110 ? -10.742 14.484 0.488 1 97.75 110 ALA B N 1
ATOM 1745 C CA . ALA B 1 110 ? -11.227 13.258 1.109 1 97.75 110 ALA B CA 1
ATOM 1746 C C . ALA B 1 110 ? -10.078 12.453 1.702 1 97.75 110 ALA B C 1
ATOM 1748 O O . ALA B 1 110 ? -10.242 11.766 2.711 1 97.75 110 ALA B O 1
ATOM 1749 N N . HIS B 1 111 ? -8.922 12.453 1.146 1 98.38 111 HIS B N 1
ATOM 1750 C CA . HIS B 1 111 ? -7.75 11.758 1.659 1 98.38 111 HIS B CA 1
ATOM 1751 C C . HIS B 1 111 ? -6.484 12.578 1.438 1 98.38 111 HIS B C 1
ATOM 1753 O O . HIS B 1 111 ? -6.484 13.531 0.658 1 98.38 111 HIS B O 1
ATOM 1759 N N . TYR B 1 112 ? -5.438 12.297 2.158 1 98.62 112 TYR B N 1
ATOM 1760 C CA . TYR B 1 112 ? -4.105 12.836 1.926 1 98.62 112 TYR B CA 1
ATOM 1761 C C . TYR B 1 112 ? -3.158 11.758 1.417 1 98.62 112 TYR B C 1
ATOM 1763 O O . TYR B 1 112 ? -3.168 10.633 1.917 1 98.62 112 TYR B O 1
ATOM 1771 N N . SER B 1 113 ? -2.453 12.055 0.348 1 98 113 SER B N 1
ATOM 1772 C CA . SER B 1 113 ? -1.27 11.328 -0.091 1 98 113 SER B CA 1
ATOM 1773 C C . SER B 1 113 ? 0.01 12.016 0.365 1 98 113 SER B C 1
ATOM 1775 O O . SER B 1 113 ? 0.338 13.109 -0.116 1 98 113 SER B O 1
ATOM 1777 N N . ILE B 1 114 ? 0.672 11.391 1.292 1 98.62 114 ILE B N 1
ATOM 1778 C CA . ILE B 1 114 ? 1.765 12.055 1.992 1 98.62 114 ILE B CA 1
ATOM 1779 C C . ILE B 1 114 ? 3.086 11.367 1.661 1 98.62 114 ILE B C 1
ATOM 1781 O O . ILE B 1 114 ? 3.207 10.148 1.793 1 98.62 114 ILE B O 1
ATOM 1785 N N . GLN B 1 115 ? 3.994 12.125 1.169 1 98.12 115 GLN B N 1
ATOM 1786 C CA . GLN B 1 115 ? 5.355 11.633 0.98 1 98.12 115 GLN B CA 1
ATOM 1787 C C . GLN B 1 115 ? 6.137 11.664 2.291 1 98.12 115 GLN B C 1
ATOM 1789 O O . GLN B 1 115 ? 6.336 12.734 2.875 1 98.12 115 GLN B O 1
ATOM 1794 N N . VAL B 1 116 ? 6.52 10.492 2.754 1 98.5 116 VAL B N 1
ATOM 1795 C CA . VAL B 1 116 ? 7.293 10.438 3.992 1 98.5 116 VAL B CA 1
ATOM 1796 C C . VAL B 1 116 ? 8.648 9.781 3.73 1 98.5 116 VAL B C 1
ATOM 1798 O O . VAL B 1 116 ? 8.773 8.953 2.82 1 98.5 116 VAL B O 1
ATOM 1801 N N . ARG B 1 117 ? 9.609 10.234 4.512 1 97.75 117 ARG B N 1
ATOM 1802 C CA . ARG B 1 117 ? 10.992 9.773 4.379 1 97.75 117 ARG B CA 1
ATOM 1803 C C . ARG B 1 117 ? 11.547 9.328 5.727 1 97.75 117 ARG B C 1
ATOM 1805 O O . ARG B 1 117 ? 11.359 10.008 6.738 1 97.75 117 ARG B O 1
ATOM 1812 N N . LYS B 1 118 ? 12.203 8.148 5.719 1 96.44 118 LYS B N 1
ATOM 1813 C CA . LYS B 1 118 ? 12.781 7.652 6.969 1 96.44 118 LYS B CA 1
ATOM 1814 C C . LYS B 1 118 ? 13.742 8.664 7.574 1 96.44 118 LYS B C 1
ATOM 1816 O O . LYS B 1 118 ? 14.578 9.234 6.867 1 96.44 118 LYS B O 1
ATOM 1821 N N . SER B 1 119 ? 13.43 8.898 8.812 1 94 119 SER B N 1
ATOM 1822 C CA . SER B 1 119 ? 14.219 9.883 9.547 1 94 119 SER B CA 1
ATOM 1823 C C . SER B 1 119 ? 15.594 9.336 9.906 1 94 119 SER B C 1
ATOM 1825 O O . SER B 1 119 ? 15.742 8.133 10.148 1 94 119 SER B O 1
#

Organism: NCBI:txid1064539

Foldseek 3Di:
DDPLVVLLCVVVVVLVVCPPQWDWKKWKDKDWDDADPPPGIDIDIDIDIFIWHKADDDPVVCPDDPHHPQKIWIKGFQVRVVDDDDFQIWMGDPRFIWTWHDWDADPSRSMITTTIHTD/DDPLVVLLCVVVVVLVVCPPQWDWKKWKDKDWDDADPPPGIDIDIDIDIFIWHKADDDPVVCPDDDHHPQKIWIKGFQVRVVDDDDFQIWMGDPNFIWTWHDWDADPSRSMITTTIHTD

Radius of gyration: 20.98 Å; Cα contacts (8 Å, |Δi|>4): 500; chains: 2; bounding box: 44×68×60 Å

Solvent-accessible surface area (backbone atoms only — not comparable to full-atom values): 13089 Å² total; per-residue (Å²): 130,56,72,66,58,54,55,29,47,47,43,54,54,50,55,66,68,46,51,88,69,42,40,85,29,38,41,35,41,77,43,75,50,71,77,36,96,84,86,41,62,51,73,47,76,50,75,42,75,35,60,30,39,46,28,60,66,42,59,56,52,37,71,45,82,94,44,53,92,80,41,32,38,36,38,32,32,29,71,68,65,66,62,83,86,49,67,71,24,35,37,44,44,59,91,40,49,24,30,29,63,48,70,48,64,52,97,77,51,20,36,35,46,28,36,30,33,74,103,131,53,72,67,58,54,58,29,47,46,43,53,53,50,54,66,70,48,51,87,70,43,41,82,28,39,41,36,39,74,45,74,51,72,76,37,95,86,87,41,61,52,73,47,76,49,74,44,75,36,60,32,37,46,27,56,65,43,59,53,53,36,70,48,79,95,44,52,91,80,39,31,37,37,37,33,30,30,72,67,65,66,66,81,89,49,67,71,22,36,37,44,44,58,91,39,50,26,30,30,64,49,70,47,65,52,98,78,51,21,35,37,44,28,38,29,33,74,103

pLDDT: mean 95.23, std 4.91, range [71.12, 98.88]

Secondary structure (DSSP, 8-state):
--HHHHHHTHHHHHHHHHGGGSEEEEEEEEEEEEEETTTEEEEEEEEEEEEEEEEEPPHHHHTSTT--TT-EEEEEEHHHH-S---TT-EEEETTEEEEEEEEEE-TT--EEEEEEEE-/--HHHHHHTHHHHHHHHHGGGSEEEEEEEEEEEEEETTTEEEEEEEEEEEEEEEEEPPHHHHTSTT--TT-EEEEEEHHHH-S---TT-EEEETTEEEEEEEEEE-TT--EEEEEEEE-

Nearest PDB structures (foldseek):
  8hdr-assembly1_A  TM=6.521E-01  e=4.479E-05  uncultured cyanophage
  7kjk-assembly1_A4  TM=6.851E-01  e=6.870E-04  Vibrio phage XM1
  8gtf-assembly1_M  TM=5.682E-01  e=1.063E-03  Dinoroseobacter phage vB_DshS-R4C
  4dni-assembly1_A  TM=2.758E-01  e=1.887E+00  Trypanosoma brucei
  8hdr-assembly1_A  TM=6.525E-01  e=3.869E-05  uncultured cyanophage

Sequence (238 aa):
MGLKEDLRSIPGRIFDALGNVAEKVTYERETKGPVDPVTGQTVTVTSKQVRAVFLTFSEQRVAVGDIKAGDIRMVVPAGELGFQPQAQDNVVRGGGRYTVIAYETDPVQAHYSIQVRKSMGLKEDLRSIPGRIFDALGNVAEKVTYERETKGPVDPVTGQTVTVTSKQVRAVFLTFSEQRVAVGDIKAGDIRMVVPAGELGFQPQAQDNVVRGGGRYTVIAYETDPVQAHYSIQVRKS